Protein AF-A0A7C3LR39-F1 (afdb_monomer)

pLDDT: mean 80.78, std 21.61, range [25.03, 98.38]

Sequence (221 aa):
MTKRMHKMRFAVTSLKLVLFLSTGILLNWGQGASMASSRTGTFPVSIDQVFQSNDSYPIEWWYVTGRLKIQGHRRRDGFEGTFFRFLTSYRHPSGLPRSPWEPGEIFSFHGAYSQIDAGSFHSTEYLARSFRKAVWLRHDPLDIRVGSARLRVHQVPGNPDSFDLELVEQVKDRLLELTLRGSGPPLMEGPGGKLVTGRGENDWAWYLSYPDLSVSGREGR

Nearest PDB structures (foldseek):
  2ich-assembly1_A  TM=7.077E-01  e=4.524E-07  Nitrosomonas europaea
  2ich-assembly2_B  TM=6.735E-01  e=1.156E-06  Nitrosomonas europaea
  6i3y-assembly1_C  TM=3.861E-01  e=4.227E+00  Homo sapiens
  6yfj-assembly1_AA  TM=3.397E-01  e=6.088E+00  Leviviridae sp.

Radius of gyration: 18.8 Å; Cα contacts (8 Å, |Δi|>4): 510; chains: 1; bounding box: 57×46×56 Å

Mean predicted aligned error: 9.73 Å

Structure (mmCIF, N/CA/C/O backbone):
data_AF-A0A7C3LR39-F1
#
_entry.id   AF-A0A7C3LR39-F1
#
loop_
_atom_site.group_PDB
_atom_site.id
_atom_site.type_symbol
_atom_site.label_atom_id
_atom_site.label_alt_id
_atom_site.label_comp_id
_atom_site.label_asym_id
_atom_site.label_entity_id
_atom_site.label_seq_id
_atom_site.pdbx_PDB_ins_code
_atom_site.Cartn_x
_atom_site.Cartn_y
_atom_site.Cartn_z
_atom_site.occupancy
_atom_site.B_iso_or_equiv
_atom_site.auth_seq_id
_atom_site.auth_comp_id
_atom_site.auth_asym_id
_atom_site.auth_atom_id
_atom_site.pdbx_PDB_model_num
ATOM 1 N N . MET A 1 1 ? -32.227 -5.544 -3.548 1.00 36.19 1 MET A N 1
ATOM 2 C CA . MET A 1 1 ? -31.480 -5.768 -2.290 1.00 36.19 1 MET A CA 1
ATOM 3 C C . MET A 1 1 ? -30.686 -4.514 -1.977 1.00 36.19 1 MET A C 1
ATOM 5 O O . MET A 1 1 ? -29.787 -4.171 -2.730 1.00 36.19 1 MET A O 1
ATOM 9 N N . THR A 1 2 ? -31.065 -3.781 -0.938 1.00 37.31 2 THR A N 1
ATOM 10 C CA . THR A 1 2 ? -30.360 -2.583 -0.464 1.00 37.31 2 THR A CA 1
ATOM 11 C C . THR A 1 2 ? -29.167 -3.013 0.397 1.00 37.31 2 THR A C 1
ATOM 13 O O . THR A 1 2 ? -29.361 -3.617 1.450 1.00 37.31 2 THR A O 1
ATOM 16 N N . LYS A 1 3 ? -27.931 -2.747 -0.059 1.00 45.09 3 LYS A N 1
ATOM 17 C CA . LYS A 1 3 ? -26.712 -2.990 0.733 1.00 45.09 3 LYS A CA 1
ATOM 18 C C . LYS A 1 3 ? -26.752 -2.140 2.004 1.00 45.09 3 LYS A C 1
ATOM 20 O O . LYS A 1 3 ? -26.973 -0.931 1.937 1.00 45.09 3 LYS A O 1
ATOM 25 N N . ARG A 1 4 ? -26.559 -2.765 3.167 1.00 58.94 4 ARG A N 1
ATOM 26 C CA . ARG A 1 4 ? -26.481 -2.068 4.460 1.00 58.94 4 ARG A CA 1
ATOM 27 C C . ARG A 1 4 ? -25.039 -1.594 4.650 1.00 58.94 4 ARG A C 1
ATOM 29 O O . ARG A 1 4 ? -24.136 -2.422 4.674 1.00 58.94 4 ARG A O 1
ATOM 36 N N . MET A 1 5 ? -24.829 -0.284 4.760 1.00 59.09 5 MET A N 1
ATOM 37 C CA . MET A 1 5 ? -23.509 0.328 4.964 1.00 59.09 5 MET A CA 1
ATOM 38 C C . MET A 1 5 ? -23.458 0.979 6.348 1.00 59.09 5 MET A C 1
ATOM 40 O O . MET A 1 5 ? -24.355 1.755 6.687 1.00 59.09 5 MET A O 1
ATOM 44 N N . HIS A 1 6 ? -22.419 0.700 7.137 1.00 69.06 6 HIS A N 1
ATOM 45 C CA . HIS A 1 6 ? -22.243 1.286 8.473 1.00 69.06 6 HIS A CA 1
ATOM 46 C C . HIS A 1 6 ? -21.132 2.351 8.456 1.00 69.06 6 HIS A C 1
ATOM 48 O O . HIS A 1 6 ? -20.027 2.088 7.988 1.00 69.06 6 HIS A O 1
ATOM 54 N N . LYS A 1 7 ? -21.410 3.565 8.962 1.00 58.19 7 LYS A N 1
ATOM 55 C CA . LYS A 1 7 ? -20.404 4.635 9.140 1.00 58.19 7 LYS A CA 1
ATOM 56 C C . LYS A 1 7 ? -19.625 4.421 10.443 1.00 58.19 7 LYS A C 1
ATOM 58 O O . LYS A 1 7 ? -20.239 4.247 11.492 1.00 58.19 7 LYS A O 1
ATOM 63 N N . MET A 1 8 ? -18.295 4.510 10.398 1.00 55.53 8 MET A N 1
ATOM 64 C CA . MET A 1 8 ? -17.412 4.363 11.566 1.00 55.53 8 MET A CA 1
ATOM 65 C C . MET A 1 8 ? -16.625 5.651 11.874 1.00 55.53 8 MET A C 1
ATOM 67 O O . MET A 1 8 ? -16.202 6.360 10.964 1.00 55.53 8 MET A O 1
ATOM 71 N N . ARG A 1 9 ? -16.382 5.939 13.164 1.00 36.47 9 ARG A N 1
ATOM 72 C CA . ARG A 1 9 ? -15.523 7.038 13.662 1.00 36.47 9 ARG A CA 1
ATOM 73 C C . ARG A 1 9 ? -14.894 6.656 15.011 1.00 36.47 9 ARG A C 1
ATOM 75 O O . ARG A 1 9 ? -15.566 6.765 16.032 1.00 36.47 9 ARG A O 1
ATOM 82 N N . PHE A 1 10 ? -13.626 6.235 15.037 1.00 47.16 10 PHE A N 1
ATOM 83 C CA . PHE A 1 10 ? -12.890 5.930 16.278 1.00 47.16 10 PHE A CA 1
ATOM 84 C C . PHE A 1 10 ? -11.380 6.168 16.119 1.00 47.16 10 PHE A C 1
ATOM 86 O O . PHE A 1 10 ? -10.838 5.931 15.047 1.00 47.16 10 PHE A O 1
ATOM 93 N N . ALA A 1 11 ? -10.690 6.556 17.197 1.00 38.28 11 ALA A N 1
ATOM 94 C CA . ALA A 1 11 ? -9.225 6.616 17.228 1.00 38.28 11 ALA A CA 1
ATOM 95 C C . ALA A 1 11 ? -8.586 5.220 17.409 1.00 38.28 11 ALA A C 1
ATOM 97 O O . ALA A 1 11 ? -9.201 4.305 17.986 1.00 38.28 11 ALA A O 1
ATOM 98 N N . VAL A 1 12 ? -7.355 5.060 16.903 1.00 38.62 12 VAL A N 1
ATOM 99 C CA . VAL A 1 12 ? -6.619 3.784 16.878 1.00 38.62 12 VAL A CA 1
ATOM 100 C C . VAL A 1 12 ? -5.109 3.993 17.098 1.00 38.62 12 VAL A C 1
ATOM 102 O O . VAL A 1 12 ? -4.332 4.004 16.153 1.00 38.62 12 VAL A O 1
ATOM 105 N N . THR A 1 13 ? -4.700 4.107 18.364 1.00 37.97 13 THR A N 1
ATOM 106 C CA . THR A 1 13 ? -3.332 3.801 18.827 1.00 37.97 13 THR A CA 1
ATOM 107 C C . THR A 1 13 ? -2.876 2.423 18.303 1.00 37.97 13 THR A C 1
ATOM 109 O O . THR A 1 13 ? -3.698 1.509 18.204 1.00 37.97 13 THR A O 1
ATOM 112 N N . SER A 1 14 ? -1.582 2.215 18.055 1.00 34.66 14 SER A N 1
ATOM 113 C CA . SER A 1 14 ? -0.956 0.967 17.565 1.00 34.66 14 SER A CA 1
ATOM 114 C C . SER A 1 14 ? -1.350 0.500 16.145 1.00 34.66 14 SER A C 1
ATOM 116 O O . SER A 1 14 ? -1.954 -0.573 15.984 1.00 34.66 14 SER A O 1
ATOM 118 N N . LEU A 1 15 ? -0.915 1.252 15.123 1.00 29.77 15 LEU A N 1
ATOM 119 C CA . LEU A 1 15 ? -0.922 0.900 13.683 1.00 29.77 15 LEU A CA 1
ATOM 120 C C . LEU A 1 15 ? 0.492 0.978 13.053 1.00 29.77 15 LEU A C 1
ATOM 122 O O . LEU A 1 15 ? 1.398 1.531 13.668 1.00 29.77 15 LEU A O 1
ATOM 126 N N . LYS A 1 16 ? 0.688 0.429 11.839 1.00 29.02 16 LYS A N 1
ATOM 127 C CA . LYS A 1 16 ? 1.950 0.435 11.062 1.00 29.02 16 LYS A CA 1
ATOM 128 C C . LYS A 1 16 ? 1.654 0.341 9.552 1.00 29.02 16 LYS A C 1
ATOM 130 O O . LYS A 1 16 ? 1.217 -0.708 9.089 1.00 29.02 16 LYS A O 1
ATOM 135 N N . LEU A 1 17 ? 1.869 1.412 8.789 1.00 31.55 17 LEU A N 1
ATOM 136 C CA . LEU A 1 17 ? 2.056 1.338 7.333 1.00 31.55 17 LEU A CA 1
ATOM 137 C C . LEU A 1 17 ? 3.481 0.859 7.074 1.00 31.55 17 LEU A C 1
ATOM 139 O O . LEU A 1 17 ? 4.383 1.317 7.766 1.00 31.55 17 LEU A O 1
ATOM 143 N N . VAL A 1 18 ? 3.673 -0.022 6.103 1.00 33.53 18 VAL A N 1
ATOM 144 C CA . VAL A 1 18 ? 4.974 -0.583 5.739 1.00 33.53 18 VAL A CA 1
ATOM 145 C C . VAL A 1 18 ? 5.159 -0.396 4.232 1.00 33.53 18 VAL A C 1
ATOM 147 O O . VAL A 1 18 ? 4.310 -0.787 3.434 1.00 33.53 18 VAL A O 1
ATOM 150 N N . LEU A 1 19 ? 6.259 0.226 3.831 1.00 31.84 19 LEU A N 1
ATOM 151 C CA . LEU A 1 19 ? 6.659 0.411 2.439 1.00 31.84 19 LEU A CA 1
ATOM 152 C C . LEU A 1 19 ? 7.936 -0.402 2.223 1.00 31.84 19 LEU A C 1
ATOM 154 O O . LEU A 1 19 ? 8.931 -0.134 2.894 1.00 31.84 19 LEU A O 1
ATOM 158 N N . PHE A 1 20 ? 7.923 -1.401 1.337 1.00 34.69 20 PHE A N 1
ATOM 159 C CA . PHE A 1 20 ? 9.035 -2.355 1.238 1.00 34.69 20 PHE A CA 1
ATOM 160 C C . PHE A 1 20 ? 9.529 -2.520 -0.204 1.00 34.69 20 PHE A C 1
ATOM 162 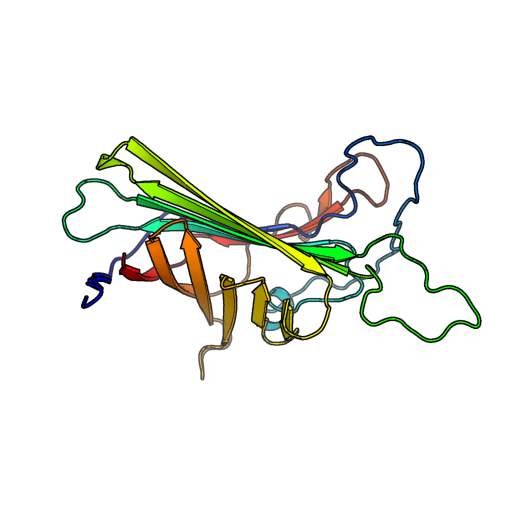O O . PHE A 1 20 ? 9.181 -3.459 -0.919 1.00 34.69 20 PHE A O 1
ATOM 169 N N . LEU A 1 21 ? 10.388 -1.595 -0.630 1.00 36.09 21 LEU A N 1
ATOM 170 C CA . LEU A 1 21 ? 11.005 -1.614 -1.956 1.00 36.09 21 LEU A CA 1
ATOM 171 C C . LEU A 1 21 ? 12.168 -2.612 -2.007 1.00 36.09 21 LEU A C 1
ATOM 173 O O . LEU A 1 21 ? 13.314 -2.216 -1.843 1.00 36.09 21 LEU A O 1
ATOM 177 N N . SER A 1 22 ? 11.903 -3.906 -2.188 1.00 30.62 22 SER A N 1
ATOM 178 C CA . SER A 1 22 ? 12.981 -4.908 -2.270 1.00 30.62 22 SER A CA 1
ATOM 179 C C . SER A 1 22 ? 13.571 -5.056 -3.677 1.00 30.62 22 SER A C 1
ATOM 181 O O . SER A 1 22 ? 12.868 -5.160 -4.667 1.00 30.62 22 SER A O 1
ATOM 183 N N . THR A 1 23 ? 14.885 -5.167 -3.814 1.00 36.72 23 THR A N 1
ATOM 184 C CA . THR A 1 23 ? 15.482 -5.861 -4.963 1.00 36.72 23 THR A CA 1
ATOM 185 C C . THR A 1 23 ? 15.615 -7.337 -4.606 1.00 36.72 23 THR A C 1
ATOM 187 O O . THR A 1 23 ? 16.448 -7.706 -3.791 1.00 36.72 23 THR A O 1
ATOM 190 N N . GLY A 1 24 ? 14.774 -8.175 -5.221 1.00 29.52 24 GLY A N 1
ATOM 191 C CA . GLY A 1 24 ? 14.962 -9.625 -5.333 1.00 29.52 24 GLY A CA 1
ATOM 192 C C . GLY A 1 24 ? 14.757 -10.450 -4.057 1.00 29.52 24 GLY A C 1
ATOM 193 O O . GLY A 1 24 ? 15.702 -10.744 -3.334 1.00 29.52 24 GLY A O 1
ATOM 194 N N . ILE A 1 25 ? 13.545 -10.978 -3.857 1.00 30.86 25 ILE A N 1
ATOM 195 C CA . ILE A 1 25 ? 13.380 -12.221 -3.090 1.00 30.86 25 ILE A CA 1
ATOM 196 C C . ILE A 1 25 ? 13.720 -13.371 -4.041 1.00 30.86 25 ILE A C 1
ATOM 198 O O . ILE A 1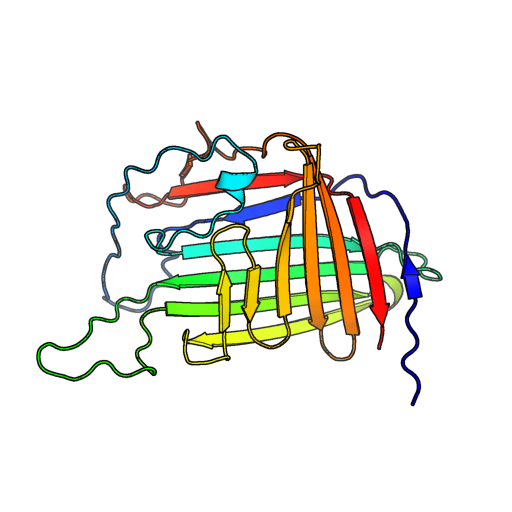 25 ? 12.970 -13.661 -4.974 1.00 30.86 25 ILE A O 1
ATOM 202 N N . LEU A 1 26 ? 14.857 -14.028 -3.812 1.00 29.83 26 LEU A N 1
ATOM 203 C CA . LEU A 1 26 ? 15.168 -15.310 -4.437 1.00 29.83 26 LEU A CA 1
ATOM 204 C C . LEU A 1 26 ? 14.210 -16.379 -3.889 1.00 29.83 26 LEU A C 1
ATOM 206 O O . LEU A 1 26 ? 14.531 -17.104 -2.950 1.00 29.83 26 LEU A O 1
ATOM 210 N N . LEU A 1 27 ? 13.037 -16.519 -4.508 1.00 28.44 27 LEU A N 1
ATOM 211 C CA . LEU A 1 27 ? 12.420 -17.835 -4.634 1.00 28.44 27 LEU A CA 1
ATOM 212 C C . LEU A 1 27 ? 13.224 -18.563 -5.708 1.00 28.44 27 LEU A C 1
ATOM 214 O O . LEU A 1 27 ? 13.103 -18.277 -6.894 1.00 28.44 27 LEU A O 1
ATOM 218 N N . ASN A 1 28 ? 14.117 -19.440 -5.258 1.00 27.98 28 ASN A N 1
ATOM 219 C CA . ASN A 1 28 ? 15.011 -20.226 -6.094 1.00 27.98 28 ASN A CA 1
ATOM 220 C C . ASN A 1 28 ? 14.206 -21.078 -7.097 1.00 27.98 28 ASN A C 1
ATOM 222 O O . ASN A 1 28 ? 13.761 -22.176 -6.774 1.00 27.98 28 ASN A O 1
ATOM 226 N N . TRP A 1 29 ? 14.024 -20.553 -8.306 1.00 27.34 29 TRP A N 1
ATOM 227 C CA . TRP A 1 29 ? 13.760 -21.301 -9.531 1.00 27.34 29 TRP A CA 1
ATOM 228 C C . TRP A 1 29 ? 14.909 -20.958 -10.482 1.00 27.34 29 TRP A C 1
ATOM 230 O O . TRP A 1 29 ? 15.296 -19.798 -10.596 1.00 27.34 29 TRP A O 1
ATOM 240 N N . GLY A 1 30 ? 15.523 -21.993 -11.054 1.00 25.03 30 GLY A N 1
ATOM 241 C CA . GLY A 1 30 ? 16.859 -21.961 -11.644 1.00 25.03 30 GLY A CA 1
ATOM 242 C C . GLY A 1 30 ? 17.164 -20.794 -12.592 1.00 25.03 30 GLY A C 1
ATOM 243 O O . GLY A 1 30 ? 16.312 -20.339 -13.341 1.00 25.03 30 GLY A O 1
ATOM 244 N N . GLN A 1 31 ? 18.429 -20.363 -12.541 1.00 35.09 31 GLN A N 1
ATOM 245 C CA . GLN A 1 31 ? 19.153 -19.540 -13.520 1.00 35.09 31 GLN A CA 1
ATOM 246 C C . GLN A 1 31 ? 18.294 -18.583 -14.369 1.00 35.09 31 GLN A C 1
ATOM 248 O O . GLN A 1 31 ? 17.877 -18.912 -15.476 1.00 35.09 31 GLN A O 1
ATOM 253 N N . GLY A 1 32 ? 18.113 -17.348 -13.894 1.00 28.59 32 GLY A N 1
ATOM 254 C CA . GLY A 1 32 ? 17.486 -16.299 -14.694 1.00 28.59 32 GLY A CA 1
ATOM 255 C C . GLY A 1 32 ? 17.658 -14.903 -14.106 1.00 28.59 32 GLY A C 1
ATOM 256 O O . GLY A 1 32 ? 16.885 -14.499 -13.252 1.00 28.59 32 GLY A O 1
ATOM 257 N N . ALA A 1 33 ? 18.654 -14.175 -14.618 1.00 31.08 33 ALA A N 1
ATOM 258 C CA . ALA A 1 33 ? 18.835 -12.720 -14.556 1.00 31.08 33 ALA A CA 1
ATOM 259 C C . ALA A 1 33 ? 18.801 -12.045 -13.165 1.00 31.08 33 ALA A C 1
ATOM 261 O O . ALA A 1 33 ? 17.763 -11.619 -12.667 1.00 31.08 33 ALA A O 1
ATOM 262 N N . SER A 1 34 ? 19.998 -11.804 -12.622 1.00 35.50 34 SER A N 1
ATOM 263 C CA . SER A 1 34 ? 20.257 -10.700 -11.691 1.00 35.50 34 SER A CA 1
ATOM 264 C C . SER A 1 34 ? 19.693 -9.394 -12.272 1.00 35.50 34 SER A C 1
ATOM 266 O O . SER A 1 34 ? 20.222 -8.859 -13.247 1.00 35.50 34 SER A O 1
ATOM 268 N N . MET A 1 35 ? 18.607 -8.876 -11.693 1.00 41.53 35 MET A N 1
ATOM 269 C CA . MET A 1 35 ? 18.207 -7.480 -11.880 1.00 41.53 35 MET A CA 1
ATOM 270 C C . MET A 1 35 ? 18.987 -6.609 -10.895 1.00 41.53 35 MET A C 1
ATOM 272 O O . MET A 1 35 ? 18.430 -6.027 -9.969 1.00 41.53 35 MET A O 1
ATOM 276 N N . ALA A 1 36 ? 20.304 -6.539 -11.084 1.00 36.78 36 ALA A N 1
ATOM 277 C CA . ALA A 1 36 ? 21.133 -5.542 -10.426 1.00 36.78 36 ALA A CA 1
ATOM 278 C C . ALA A 1 36 ? 20.849 -4.174 -11.069 1.00 36.78 36 ALA A C 1
ATOM 280 O O . ALA A 1 36 ? 21.436 -3.813 -12.088 1.00 36.78 36 ALA A O 1
ATOM 281 N N . SER A 1 37 ? 19.905 -3.428 -10.496 1.00 41.47 37 SER A N 1
ATOM 282 C CA . SER A 1 37 ? 19.774 -1.996 -10.759 1.00 41.47 37 SER A CA 1
ATOM 283 C C . SER A 1 37 ? 20.802 -1.280 -9.888 1.00 41.47 37 SER A C 1
ATOM 285 O O . SER A 1 37 ? 20.647 -1.204 -8.671 1.00 41.47 37 SER A O 1
ATOM 287 N N . SER A 1 38 ? 21.883 -0.786 -10.493 1.00 38.38 38 SER A N 1
ATOM 288 C CA . SER A 1 38 ? 22.791 0.150 -9.829 1.00 38.38 38 SER A CA 1
ATOM 289 C C . SER A 1 38 ? 22.011 1.436 -9.541 1.00 38.38 38 SER A C 1
ATOM 291 O O . SER A 1 38 ? 21.759 2.202 -10.474 1.00 38.38 38 SER A O 1
ATOM 293 N N . ARG A 1 39 ? 21.565 1.675 -8.298 1.00 52.53 39 ARG A N 1
ATOM 294 C CA . ARG A 1 39 ? 20.696 2.830 -8.014 1.00 52.53 39 ARG A CA 1
ATOM 295 C C . ARG A 1 39 ? 21.217 3.808 -6.965 1.00 52.53 39 ARG A C 1
ATOM 297 O O . ARG A 1 39 ? 20.878 3.751 -5.786 1.00 52.53 39 ARG A O 1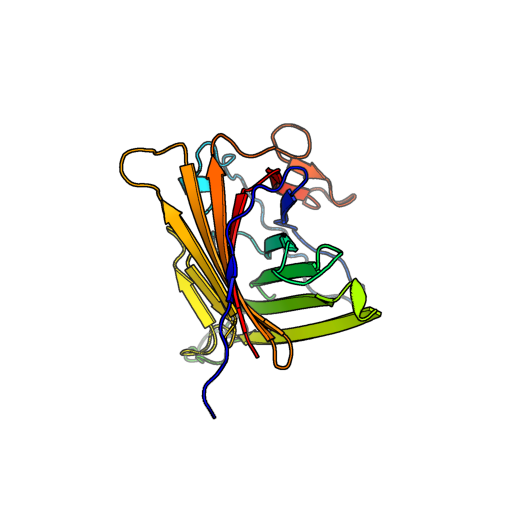
ATOM 304 N N . THR A 1 40 ? 21.925 4.809 -7.473 1.00 45.00 40 THR A N 1
ATOM 305 C CA . THR A 1 40 ? 21.986 6.175 -6.942 1.00 45.00 40 THR A CA 1
ATOM 306 C C . THR A 1 40 ? 20.580 6.789 -6.937 1.00 45.00 40 THR A C 1
ATOM 308 O O . THR A 1 40 ? 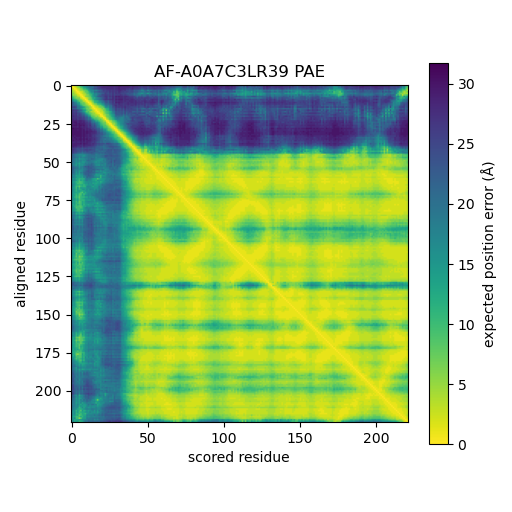20.141 7.410 -7.900 1.00 45.00 40 THR A O 1
ATOM 311 N N . GLY A 1 41 ? 19.830 6.570 -5.861 1.00 51.56 41 GLY A N 1
ATOM 312 C CA . GLY A 1 41 ? 18.617 7.324 -5.548 1.00 51.56 41 GLY A CA 1
ATOM 313 C C . GLY A 1 41 ? 18.875 8.175 -4.313 1.00 51.56 41 GLY A C 1
ATOM 314 O O . GLY A 1 41 ? 19.448 7.682 -3.344 1.00 51.56 41 GLY A O 1
ATOM 315 N N . THR A 1 42 ? 18.490 9.448 -4.339 1.00 57.44 42 THR A N 1
ATOM 316 C CA . THR A 1 42 ? 18.430 10.263 -3.121 1.00 57.44 42 THR A CA 1
ATOM 317 C C . THR A 1 42 ? 17.249 9.802 -2.277 1.00 57.44 42 THR A C 1
ATOM 319 O O . THR A 1 42 ? 16.162 9.574 -2.808 1.00 57.44 42 THR A O 1
ATOM 322 N N . PHE A 1 43 ? 17.476 9.656 -0.974 1.00 62.19 43 PHE A N 1
ATOM 323 C CA . PHE A 1 43 ? 16.450 9.293 -0.004 1.00 62.19 43 PHE A CA 1
ATOM 324 C C . PHE A 1 43 ? 15.236 10.247 -0.098 1.00 62.19 43 PHE A C 1
ATOM 326 O O . PHE A 1 43 ? 15.455 11.459 -0.184 1.00 62.19 43 PHE A O 1
ATOM 333 N N . PRO A 1 44 ? 13.980 9.755 -0.104 1.00 65.94 44 PRO A N 1
ATOM 334 C CA . PRO A 1 44 ? 12.802 10.621 -0.096 1.00 65.94 44 PRO A CA 1
ATOM 335 C C . PRO A 1 44 ? 12.709 11.365 1.243 1.00 65.94 44 PRO A C 1
ATOM 337 O O . PRO A 1 44 ? 12.593 10.755 2.301 1.00 65.94 44 PRO A O 1
ATOM 340 N N . VAL A 1 45 ? 12.767 12.694 1.203 1.00 66.81 45 VAL A N 1
ATOM 341 C CA . VAL A 1 45 ? 12.812 13.564 2.391 1.00 66.81 45 VAL A CA 1
ATOM 342 C C . VAL A 1 45 ? 11.479 14.257 2.692 1.00 66.81 45 VAL A C 1
ATOM 344 O O . VAL A 1 45 ? 11.341 14.842 3.763 1.00 66.81 45 VAL A O 1
ATOM 347 N N . SER A 1 46 ? 10.493 14.186 1.791 1.00 74.88 46 SER A N 1
ATOM 348 C CA . SER A 1 46 ? 9.154 14.769 1.980 1.00 74.88 46 SER A CA 1
ATOM 349 C C . SER A 1 46 ? 8.032 13.745 1.803 1.00 74.88 46 SER A C 1
ATOM 351 O O . SER A 1 46 ? 8.197 12.749 1.101 1.00 74.88 46 SER A O 1
ATOM 353 N N . ILE A 1 47 ? 6.865 14.016 2.402 1.00 75.88 47 ILE A N 1
ATOM 354 C CA . ILE A 1 47 ? 5.652 13.185 2.280 1.00 75.88 47 ILE A CA 1
ATOM 355 C C . ILE A 1 47 ? 5.298 12.933 0.808 1.00 75.88 47 ILE A C 1
ATOM 357 O O . ILE A 1 47 ? 4.997 11.801 0.437 1.00 75.88 47 ILE A O 1
ATOM 361 N N . ASP A 1 48 ? 5.403 13.960 -0.040 1.00 76.00 48 ASP A N 1
ATOM 362 C CA . ASP A 1 48 ? 5.174 13.831 -1.482 1.00 76.00 48 ASP A CA 1
ATOM 363 C C . ASP A 1 48 ? 6.095 12.781 -2.111 1.00 76.00 48 ASP A C 1
ATOM 365 O O . ASP A 1 48 ? 5.628 11.877 -2.796 1.00 76.00 48 ASP A O 1
ATOM 369 N N . GLN A 1 49 ? 7.396 12.838 -1.813 1.00 80.75 49 GLN A N 1
ATOM 370 C CA . GLN A 1 49 ? 8.378 11.902 -2.365 1.00 80.75 49 GLN A CA 1
ATOM 371 C C . GLN A 1 49 ? 8.185 10.470 -1.855 1.00 80.75 49 GLN A C 1
ATOM 373 O O . GLN A 1 49 ? 8.457 9.522 -2.589 1.00 80.75 49 GLN A O 1
ATOM 378 N N . VAL A 1 50 ? 7.716 10.292 -0.615 1.00 83.44 50 VAL A N 1
ATOM 379 C CA . VAL A 1 50 ? 7.429 8.959 -0.052 1.00 83.44 50 VAL A CA 1
ATOM 380 C C . VAL A 1 50 ? 6.287 8.278 -0.801 1.00 83.44 50 VAL A C 1
ATOM 382 O O . VAL A 1 50 ? 6.297 7.062 -0.991 1.00 83.44 50 VAL A O 1
ATOM 385 N N . PHE A 1 51 ? 5.307 9.063 -1.238 1.00 85.25 51 PHE A N 1
ATOM 386 C CA . PHE A 1 51 ? 4.128 8.583 -1.944 1.00 85.25 51 PHE A CA 1
ATOM 387 C C . PHE A 1 51 ? 4.250 8.671 -3.468 1.00 85.25 51 PHE A C 1
ATOM 389 O O . PHE A 1 51 ? 3.239 8.567 -4.159 1.00 85.25 51 PHE A O 1
ATOM 396 N N . GLN A 1 52 ? 5.460 8.818 -4.008 1.00 87.31 52 GLN A N 1
ATOM 397 C CA . GLN A 1 52 ? 5.704 8.720 -5.443 1.00 87.31 52 GLN A CA 1
ATOM 398 C C . GLN A 1 52 ? 6.079 7.290 -5.835 1.00 87.31 52 GLN A C 1
ATOM 400 O O . GLN A 1 52 ? 7.038 6.726 -5.310 1.00 87.31 52 GLN A O 1
ATOM 405 N N . SER A 1 53 ? 5.354 6.708 -6.796 1.00 85.50 53 SER A N 1
ATOM 406 C CA . SER A 1 53 ? 5.814 5.476 -7.456 1.00 85.50 53 SER A CA 1
ATOM 407 C C . SER A 1 53 ? 6.921 5.810 -8.451 1.00 85.50 53 SER A C 1
ATOM 409 O O . SER A 1 53 ? 6.807 6.783 -9.198 1.00 85.50 53 SER A O 1
ATOM 411 N N . ASN A 1 54 ? 7.977 5.003 -8.498 1.00 84.50 54 ASN A N 1
ATOM 412 C CA . ASN A 1 54 ? 9.147 5.275 -9.323 1.00 84.50 54 ASN A CA 1
ATOM 413 C C . ASN A 1 54 ? 9.584 4.049 -10.137 1.00 84.50 54 ASN A C 1
ATOM 415 O O . ASN A 1 54 ? 10.090 3.059 -9.604 1.00 84.50 54 ASN A O 1
ATOM 419 N N . ASP A 1 55 ? 9.487 4.187 -11.460 1.00 82.50 55 ASP A N 1
ATOM 420 C CA . ASP A 1 55 ? 9.638 3.100 -12.432 1.00 82.50 55 ASP A CA 1
ATOM 421 C C . ASP A 1 55 ? 11.001 2.411 -12.448 1.00 82.50 55 ASP A C 1
ATOM 423 O O . ASP A 1 55 ? 11.088 1.255 -12.852 1.00 82.50 55 ASP A O 1
ATOM 427 N N . SER A 1 56 ? 12.078 3.066 -12.003 1.00 81.31 56 SER A N 1
ATOM 428 C CA . SER A 1 56 ? 13.405 2.423 -11.940 1.00 81.31 56 SER A CA 1
ATOM 429 C C . SER A 1 56 ? 13.665 1.673 -10.625 1.00 81.31 56 SER A C 1
ATOM 431 O O . SER A 1 56 ? 14.783 1.197 -10.402 1.00 81.31 56 SER A O 1
ATOM 433 N N . TYR A 1 57 ? 12.649 1.533 -9.761 1.00 85.06 57 TYR A N 1
ATOM 434 C CA . TYR A 1 57 ? 12.629 0.480 -8.748 1.00 85.06 57 TYR A CA 1
ATOM 435 C C . TYR A 1 57 ? 12.083 -0.812 -9.369 1.00 85.06 57 TYR A C 1
ATOM 437 O O . TYR A 1 57 ? 11.007 -0.786 -9.969 1.00 85.06 57 TYR A O 1
ATOM 445 N N . PRO A 1 58 ? 12.797 -1.944 -9.245 1.00 88.19 58 PRO A N 1
ATOM 446 C CA . PRO A 1 58 ? 12.338 -3.211 -9.804 1.00 88.19 58 PRO A CA 1
ATOM 447 C C . PRO A 1 58 ? 11.197 -3.834 -9.002 1.00 88.19 58 PRO A C 1
ATOM 449 O O . PRO A 1 58 ? 10.447 -4.626 -9.566 1.00 88.19 58 PRO A O 1
ATOM 452 N N . ILE A 1 59 ? 11.054 -3.476 -7.722 1.00 90.19 59 ILE A N 1
ATOM 453 C CA . ILE A 1 59 ? 9.903 -3.838 -6.898 1.00 90.19 59 ILE A CA 1
ATOM 454 C C . ILE A 1 59 ? 9.487 -2.625 -6.071 1.00 90.19 59 ILE A C 1
ATOM 456 O O . ILE A 1 59 ? 10.318 -1.970 -5.440 1.00 90.19 59 ILE A O 1
ATOM 460 N N . GLU A 1 60 ? 8.187 -2.370 -6.043 1.00 93.00 60 GLU A N 1
ATOM 461 C CA . GLU A 1 60 ? 7.541 -1.457 -5.106 1.00 93.00 60 GLU A CA 1
ATOM 462 C C . GLU A 1 60 ? 6.380 -2.196 -4.454 1.00 93.00 60 GLU A C 1
ATOM 464 O O . GLU A 1 60 ? 5.644 -2.904 -5.148 1.00 93.00 60 GLU A O 1
ATOM 469 N N . TRP A 1 61 ? 6.178 -2.033 -3.144 1.00 92.12 61 TRP A N 1
ATOM 470 C CA . TRP A 1 61 ? 4.905 -2.437 -2.559 1.00 92.12 61 TRP A CA 1
ATOM 471 C C . TRP A 1 61 ? 4.425 -1.564 -1.407 1.00 92.12 61 TRP A C 1
ATOM 473 O O . TRP A 1 61 ? 5.196 -1.110 -0.556 1.00 92.12 61 TRP A O 1
ATOM 483 N N . TRP A 1 62 ? 3.111 -1.351 -1.417 1.00 95.88 62 TRP A N 1
ATOM 484 C CA . TRP A 1 62 ? 2.358 -0.535 -0.476 1.00 95.88 62 TRP A CA 1
ATOM 485 C C . TRP A 1 62 ? 1.533 -1.461 0.405 1.00 95.88 62 TRP A C 1
ATOM 487 O O . TRP A 1 62 ? 0.595 -2.088 -0.086 1.00 95.88 62 TRP A O 1
ATOM 497 N N . TYR A 1 63 ? 1.899 -1.559 1.684 1.00 95.94 63 TYR A N 1
ATOM 498 C CA . TYR A 1 63 ? 1.290 -2.486 2.634 1.00 95.94 63 TYR A CA 1
ATOM 499 C C . TYR A 1 63 ? 0.549 -1.731 3.738 1.00 95.94 63 TYR A C 1
ATOM 501 O O . TYR A 1 63 ? 1.154 -1.078 4.597 1.00 95.94 63 TYR A O 1
ATOM 509 N N . VAL A 1 64 ? -0.781 -1.823 3.703 1.00 97.94 64 VAL A N 1
ATOM 510 C CA . VAL A 1 64 ? -1.686 -1.188 4.661 1.00 97.94 64 VAL A CA 1
ATOM 511 C C . VAL A 1 64 ? -2.268 -2.260 5.570 1.00 97.94 64 VAL A C 1
ATOM 513 O O . VAL A 1 64 ? -2.904 -3.195 5.101 1.00 97.94 64 VAL A O 1
ATOM 516 N N . THR A 1 65 ? -2.100 -2.108 6.883 1.00 97.38 65 THR A N 1
ATOM 517 C CA . THR A 1 65 ? -2.712 -3.010 7.868 1.00 97.38 65 THR A CA 1
ATOM 518 C C . THR A 1 65 ? -3.356 -2.235 8.994 1.00 97.38 65 THR A C 1
ATOM 520 O O . THR A 1 65 ? -2.921 -1.136 9.350 1.00 97.38 65 THR A O 1
ATOM 523 N N . GLY A 1 66 ? -4.379 -2.819 9.610 1.00 95.88 66 GLY A N 1
ATOM 524 C CA . GLY A 1 66 ? -4.967 -2.201 10.782 1.00 95.88 66 GLY A CA 1
ATOM 525 C C . GLY A 1 66 ? -6.057 -3.009 11.458 1.00 95.88 66 GLY A C 1
ATOM 526 O O . GLY A 1 66 ? -6.357 -4.154 11.122 1.00 95.88 66 GLY A O 1
ATOM 527 N N . ARG A 1 67 ? -6.644 -2.377 12.478 1.00 96.50 67 ARG A N 1
ATOM 528 C CA . ARG A 1 67 ? -7.710 -2.949 13.301 1.00 96.50 67 ARG A CA 1
ATOM 529 C C . ARG A 1 67 ? -8.916 -2.017 13.336 1.00 96.50 67 ARG A C 1
ATOM 531 O O . ARG A 1 67 ? -8.818 -0.875 13.786 1.00 96.50 67 ARG A O 1
ATOM 538 N N . LEU A 1 68 ? -10.071 -2.526 12.931 1.00 95.06 68 LEU A N 1
ATOM 539 C CA . LEU A 1 68 ? -11.325 -1.793 12.805 1.00 95.06 68 LEU A CA 1
ATOM 540 C C . LEU A 1 68 ? -12.216 -2.036 14.020 1.00 95.06 68 LEU A C 1
ATOM 542 O O . LEU A 1 68 ? -12.541 -3.169 14.367 1.00 95.06 68 LEU A O 1
ATOM 546 N N . LYS A 1 69 ? -12.656 -0.958 14.672 1.00 94.12 69 LYS A N 1
ATOM 547 C CA . LYS A 1 69 ? -13.724 -1.037 15.674 1.00 94.12 69 LYS A CA 1
ATOM 548 C C . LYS A 1 69 ? -15.069 -0.881 14.976 1.00 94.12 69 LYS A C 1
ATOM 550 O O . LYS A 1 69 ? -15.454 0.235 14.634 1.00 94.12 69 LYS A O 1
ATOM 555 N N . ILE A 1 70 ? -15.769 -1.989 14.779 1.00 90.50 70 ILE A N 1
ATOM 556 C CA . ILE A 1 70 ? -17.064 -2.012 14.097 1.00 90.50 70 ILE A CA 1
ATOM 557 C C . ILE A 1 70 ? -18.182 -1.884 15.125 1.00 90.50 70 ILE A C 1
ATOM 559 O O . ILE A 1 70 ? -18.116 -2.450 16.217 1.00 90.50 70 ILE A O 1
ATOM 563 N N . GLN A 1 71 ? -19.204 -1.097 14.798 1.00 89.31 71 GLN A N 1
ATOM 564 C CA . GLN A 1 71 ? -20.350 -0.920 15.681 1.00 89.31 71 GLN A CA 1
ATOM 565 C C . GLN A 1 71 ? -21.062 -2.262 15.899 1.00 89.31 71 GLN A C 1
ATOM 567 O O . GLN A 1 71 ? -21.392 -2.962 14.949 1.00 89.31 71 GLN A O 1
ATOM 572 N N . GLY A 1 72 ? -21.305 -2.611 17.162 1.00 88.19 72 GLY A N 1
ATOM 573 C CA . GLY A 1 72 ? -21.939 -3.877 17.537 1.00 88.19 72 GLY A CA 1
ATOM 574 C C . GLY A 1 72 ? -20.982 -5.068 17.634 1.00 88.19 72 GLY A C 1
ATOM 575 O O . GLY A 1 72 ? -21.377 -6.094 18.176 1.00 88.19 72 GLY A O 1
ATOM 576 N N . HIS A 1 73 ? -19.728 -4.939 17.189 1.00 90.50 73 HIS A N 1
ATOM 577 C CA . HIS A 1 73 ? -18.700 -5.946 17.449 1.00 90.50 73 HIS A CA 1
ATOM 578 C C . HIS A 1 73 ? -18.076 -5.694 18.827 1.00 90.50 73 HIS A C 1
ATOM 580 O O . HIS A 1 73 ? -17.872 -4.546 19.239 1.00 90.50 73 HIS A O 1
ATOM 586 N N . ARG A 1 74 ? -17.764 -6.768 19.555 1.00 94.25 74 ARG A N 1
ATOM 587 C CA . ARG A 1 74 ? -17.119 -6.699 20.874 1.00 94.25 74 ARG A CA 1
ATOM 588 C C . ARG A 1 74 ? -15.610 -6.537 20.724 1.00 94.25 74 ARG A C 1
ATOM 590 O O . ARG A 1 74 ? -14.988 -5.804 21.495 1.00 94.25 74 ARG A O 1
ATOM 597 N N . ARG A 1 75 ? -15.014 -7.220 19.747 1.00 95.69 75 ARG A N 1
ATOM 598 C CA . ARG A 1 75 ? -13.587 -7.143 19.418 1.00 95.69 75 ARG A CA 1
ATOM 599 C C . ARG A 1 75 ? -13.382 -6.367 18.118 1.00 95.69 75 ARG A C 1
ATOM 601 O O . ARG A 1 75 ? -14.304 -6.158 17.339 1.00 95.69 75 ARG A O 1
ATOM 608 N N . ARG A 1 76 ? -12.158 -5.876 17.923 1.00 95.50 76 ARG A N 1
ATOM 609 C CA . ARG A 1 76 ? -11.775 -5.190 16.684 1.00 95.50 76 ARG A CA 1
ATOM 610 C C . ARG A 1 76 ? -11.504 -6.229 15.604 1.00 95.50 76 ARG A C 1
ATOM 612 O O . ARG A 1 76 ? -10.734 -7.147 15.868 1.00 95.50 76 ARG A O 1
ATOM 619 N N . ASP A 1 77 ? -12.079 -6.039 14.425 1.00 96.00 77 ASP A N 1
ATOM 620 C CA . ASP A 1 77 ? -11.763 -6.838 13.242 1.00 96.00 77 ASP A CA 1
ATOM 621 C C . ASP A 1 77 ? -10.404 -6.404 12.672 1.00 96.00 77 ASP A C 1
ATOM 623 O O . ASP A 1 77 ? -9.969 -5.269 12.876 1.00 96.00 77 ASP A O 1
ATOM 627 N N . GLY A 1 78 ? -9.700 -7.316 12.008 1.00 97.12 78 GLY A N 1
ATOM 628 C CA . GLY A 1 78 ? -8.436 -7.030 11.325 1.00 97.12 78 GLY A CA 1
ATOM 629 C C . GLY A 1 78 ? -8.657 -6.828 9.831 1.00 97.12 78 GLY A C 1
ATOM 630 O O . GLY A 1 78 ? -9.516 -7.491 9.253 1.00 97.12 78 GLY A O 1
ATOM 631 N N . PHE A 1 79 ? -7.872 -5.952 9.213 1.00 97.69 79 PHE A N 1
ATOM 632 C CA . PHE A 1 79 ? -7.799 -5.846 7.758 1.00 97.69 79 PHE A CA 1
ATOM 633 C C . PHE A 1 79 ? -6.357 -5.658 7.306 1.00 97.69 79 PHE A C 1
ATOM 635 O O . PHE A 1 79 ? -5.497 -5.195 8.069 1.00 97.69 79 PHE A O 1
ATOM 642 N N . GLU A 1 80 ? -6.130 -6.006 6.054 1.00 98.19 80 GLU A N 1
ATOM 643 C CA . GLU A 1 80 ? -4.869 -5.857 5.367 1.00 98.19 80 GLU A CA 1
ATOM 644 C C . GLU A 1 80 ? -5.131 -5.673 3.875 1.00 98.19 80 GLU A C 1
ATOM 646 O O . GLU A 1 80 ? -6.009 -6.333 3.336 1.00 98.19 80 GLU A O 1
ATOM 651 N N . GLY A 1 81 ? -4.353 -4.801 3.237 1.00 97.75 81 GLY A N 1
ATOM 652 C CA . GLY A 1 81 ? -4.310 -4.653 1.792 1.00 97.75 81 GLY A CA 1
ATOM 653 C C . GLY A 1 81 ? -2.892 -4.331 1.331 1.00 97.75 81 GLY A C 1
ATOM 654 O O . GLY A 1 81 ? -2.298 -3.336 1.763 1.00 97.75 81 GLY A O 1
ATOM 655 N N . THR A 1 82 ? -2.363 -5.149 0.426 1.00 98.12 82 THR A N 1
ATOM 656 C CA . THR A 1 82 ? -1.040 -4.987 -0.174 1.00 98.12 82 THR A CA 1
ATOM 657 C C . THR A 1 82 ? -1.141 -4.845 -1.680 1.00 98.12 82 THR A C 1
ATOM 659 O O . THR A 1 82 ? -1.719 -5.696 -2.351 1.00 98.12 82 THR A O 1
ATOM 662 N N . PHE A 1 83 ? -0.505 -3.812 -2.225 1.00 97.44 83 PHE A N 1
ATOM 663 C CA . PHE A 1 83 ? -0.315 -3.629 -3.662 1.00 97.44 83 PHE A CA 1
ATOM 664 C C . PHE A 1 83 ? 1.152 -3.820 -4.001 1.00 97.44 83 PHE A C 1
ATOM 666 O O . PHE A 1 83 ? 1.988 -3.176 -3.375 1.00 97.44 83 PHE A O 1
ATOM 673 N N . PHE A 1 84 ? 1.460 -4.616 -5.019 1.00 95.69 84 PHE A N 1
ATOM 674 C CA . PHE A 1 84 ? 2.819 -4.776 -5.522 1.00 95.69 84 PHE A CA 1
ATOM 675 C C . PHE A 1 84 ? 2.926 -4.334 -6.981 1.00 95.69 84 PHE A C 1
ATOM 677 O O . PHE A 1 84 ? 2.017 -4.578 -7.779 1.00 95.69 84 PHE A O 1
ATOM 684 N N . ARG A 1 85 ? 4.075 -3.757 -7.334 1.00 94.25 85 ARG A N 1
ATOM 685 C CA . ARG A 1 85 ? 4.548 -3.554 -8.706 1.00 94.25 85 ARG A CA 1
ATOM 686 C C . ARG A 1 85 ? 5.905 -4.231 -8.849 1.00 94.25 85 ARG A C 1
ATOM 688 O O . ARG A 1 85 ? 6.805 -3.970 -8.057 1.00 94.25 85 ARG A O 1
ATOM 695 N N . PHE A 1 86 ? 6.055 -5.067 -9.868 1.00 92.50 86 PHE A N 1
ATOM 696 C CA . PHE A 1 86 ? 7.305 -5.741 -10.199 1.00 92.50 86 PHE A CA 1
ATOM 697 C C . PHE A 1 86 ? 7.662 -5.472 -11.657 1.00 92.50 86 PHE A C 1
ATOM 699 O O . PHE A 1 86 ? 6.841 -5.704 -12.548 1.00 92.50 86 PHE A O 1
ATOM 706 N N . LEU A 1 87 ? 8.901 -5.064 -11.912 1.00 90.81 87 LEU A N 1
ATOM 707 C CA . LEU A 1 87 ? 9.489 -5.187 -13.240 1.00 90.81 87 LEU A CA 1
ATOM 708 C C . LEU A 1 87 ? 9.786 -6.662 -13.511 1.00 90.81 87 LEU A C 1
ATOM 710 O O . LEU A 1 87 ? 10.169 -7.405 -12.606 1.00 90.81 87 LEU A O 1
ATOM 714 N N . THR A 1 88 ? 9.651 -7.093 -14.760 1.00 89.94 88 THR A N 1
ATOM 715 C CA . THR A 1 88 ? 10.091 -8.431 -15.170 1.00 89.94 88 THR A CA 1
ATOM 716 C C . THR A 1 88 ? 11.413 -8.371 -15.927 1.00 89.94 88 THR A C 1
ATOM 718 O O . THR A 1 88 ? 11.879 -7.322 -16.372 1.00 89.94 88 THR A O 1
ATOM 721 N N . SER A 1 89 ? 12.024 -9.538 -16.124 1.00 88.38 89 SER A N 1
ATOM 722 C CA . SER A 1 89 ? 13.196 -9.690 -16.985 1.00 88.38 89 SER A CA 1
ATOM 723 C C . SER A 1 89 ? 12.857 -9.624 -18.480 1.00 88.38 89 SER A C 1
ATOM 725 O O . SER A 1 89 ? 13.752 -9.808 -19.307 1.00 88.38 89 SER A O 1
ATOM 727 N N . TYR A 1 90 ? 11.596 -9.358 -18.851 1.00 89.19 90 TYR A N 1
ATOM 728 C CA . TYR A 1 90 ? 11.181 -9.282 -20.245 1.00 89.19 90 TYR A CA 1
ATOM 729 C C . TYR A 1 90 ? 11.997 -8.228 -21.003 1.00 89.19 90 TYR A C 1
ATOM 731 O O . TYR A 1 90 ? 12.224 -7.103 -20.546 1.00 89.19 90 TYR A O 1
ATOM 739 N N . ARG A 1 91 ? 12.454 -8.612 -22.193 1.00 89.31 91 ARG A N 1
ATOM 740 C CA . ARG A 1 91 ? 13.152 -7.744 -23.137 1.00 89.31 91 ARG A CA 1
ATOM 741 C C . ARG A 1 91 ? 12.371 -7.776 -24.439 1.00 89.31 91 ARG A C 1
ATOM 743 O O . ARG A 1 91 ? 12.175 -8.844 -25.013 1.00 89.31 91 ARG A O 1
ATOM 750 N N . HIS A 1 92 ? 11.915 -6.605 -24.874 1.00 89.25 92 HIS A N 1
ATOM 751 C CA . HIS A 1 92 ? 11.227 -6.461 -26.149 1.00 89.25 92 HIS A CA 1
ATOM 752 C C . HIS A 1 92 ? 12.160 -6.906 -27.296 1.00 89.25 92 HIS A C 1
ATOM 754 O O . HIS A 1 92 ? 13.273 -6.377 -27.386 1.00 89.25 92 HIS A O 1
ATOM 760 N N . PRO A 1 93 ? 11.757 -7.872 -28.146 1.00 90.56 93 PRO A N 1
ATOM 761 C CA . PRO A 1 93 ? 12.576 -8.326 -29.265 1.00 90.56 93 PRO A CA 1
ATOM 762 C C . PRO A 1 93 ? 12.808 -7.212 -30.288 1.00 90.56 93 PRO A C 1
ATOM 764 O O . PRO A 1 93 ? 11.879 -6.497 -30.659 1.00 90.56 93 PRO A O 1
ATOM 767 N N . SER A 1 94 ? 14.038 -7.081 -30.784 1.00 92.56 94 SER A N 1
ATOM 768 C CA . SER A 1 94 ? 14.358 -6.099 -31.821 1.00 92.56 94 SER A CA 1
ATOM 769 C C . SER A 1 94 ? 13.603 -6.390 -33.123 1.00 92.56 94 SER A C 1
ATOM 771 O O . SER A 1 94 ? 13.442 -7.539 -33.531 1.00 92.56 94 SER A O 1
ATOM 773 N N . GLY A 1 95 ? 13.141 -5.332 -33.794 1.00 92.31 95 GLY A N 1
ATOM 774 C CA . GLY A 1 95 ? 12.492 -5.434 -35.106 1.00 92.31 95 GLY A CA 1
ATOM 775 C C . GLY A 1 95 ? 11.032 -5.901 -35.089 1.00 92.31 95 GLY A C 1
ATOM 776 O O . GLY A 1 95 ? 10.441 -6.022 -36.160 1.00 92.31 95 GLY A O 1
ATOM 777 N N . LEU A 1 96 ? 10.429 -6.128 -33.916 1.00 91.12 96 LEU A N 1
ATOM 778 C CA . LEU A 1 96 ? 8.999 -6.420 -33.786 1.00 91.12 96 LEU A CA 1
ATOM 779 C C . LEU A 1 96 ? 8.222 -5.187 -33.296 1.00 91.12 96 LEU A C 1
ATOM 781 O O . LEU A 1 96 ? 8.765 -4.370 -32.556 1.00 91.12 96 LEU A O 1
ATOM 785 N N . PRO A 1 97 ? 6.943 -5.017 -33.679 1.00 90.62 97 PRO A N 1
ATOM 786 C CA . PRO A 1 97 ? 6.099 -3.994 -33.074 1.00 90.62 97 PRO A CA 1
ATOM 787 C C . PRO A 1 97 ? 5.837 -4.327 -31.600 1.00 90.62 97 PRO A C 1
ATOM 789 O O . PRO A 1 97 ? 5.681 -5.495 -31.236 1.00 90.62 97 PRO A O 1
ATOM 792 N N . ARG A 1 98 ? 5.744 -3.298 -30.748 1.00 87.19 98 ARG A N 1
ATOM 793 C CA . ARG A 1 98 ? 5.403 -3.489 -29.332 1.00 87.19 98 ARG A CA 1
ATOM 794 C C . ARG A 1 98 ? 4.019 -4.105 -29.188 1.00 87.19 98 ARG A C 1
ATOM 796 O O . ARG A 1 98 ? 3.042 -3.589 -29.734 1.00 87.19 98 ARG A O 1
ATOM 803 N N . SER A 1 99 ? 3.936 -5.183 -28.416 1.00 85.56 99 SER A N 1
ATOM 804 C CA . SER A 1 99 ? 2.659 -5.778 -28.042 1.00 85.56 99 SER A CA 1
ATOM 805 C C . SER A 1 99 ? 2.171 -5.162 -26.735 1.00 85.56 99 SER A C 1
ATOM 807 O O . SER A 1 99 ? 2.917 -5.082 -25.762 1.00 85.56 99 SER A O 1
ATOM 809 N N . PRO A 1 100 ? 0.891 -4.785 -26.634 1.00 81.25 100 PRO A N 1
ATOM 810 C CA . PRO A 1 100 ? 0.357 -4.294 -25.375 1.00 81.25 100 PRO A CA 1
ATOM 811 C C . PRO A 1 100 ? 0.198 -5.432 -24.334 1.00 81.25 100 PRO A C 1
ATOM 813 O O . PRO A 1 100 ? -0.129 -5.172 -23.183 1.00 81.25 100 PRO A O 1
ATOM 816 N N . TRP A 1 101 ? 0.461 -6.690 -24.717 1.00 84.81 101 TRP A N 1
ATOM 817 C CA . TRP A 1 101 ? 0.497 -7.862 -23.831 1.00 84.81 101 TRP A CA 1
ATOM 818 C C . TRP A 1 101 ? 1.889 -8.187 -23.273 1.00 84.81 101 TRP A C 1
ATOM 820 O O . TRP A 1 101 ? 2.031 -9.182 -22.546 1.00 84.81 101 TRP A O 1
ATOM 830 N N . GLU A 1 102 ? 2.904 -7.396 -23.632 1.00 88.94 102 GLU A N 1
ATOM 831 C CA . GLU A 1 102 ? 4.268 -7.537 -23.123 1.00 88.94 102 GLU A CA 1
ATOM 832 C C . GLU A 1 102 ? 4.258 -7.532 -21.591 1.00 88.94 102 GLU A C 1
ATOM 834 O O . GLU A 1 102 ? 3.762 -6.584 -20.982 1.00 88.94 102 GLU A O 1
ATOM 839 N N . PRO A 1 103 ? 4.785 -8.577 -20.931 1.00 89.44 103 PRO A N 1
ATOM 840 C CA . PRO A 1 103 ? 4.759 -8.670 -19.482 1.00 89.44 103 PRO A CA 1
ATOM 841 C C . PRO A 1 103 ? 5.908 -7.857 -18.877 1.00 89.44 103 PRO A C 1
ATOM 843 O O . PRO A 1 103 ? 6.607 -8.376 -18.024 1.00 89.44 103 PRO A O 1
ATOM 846 N N . GLY A 1 104 ? 6.164 -6.628 -19.336 1.00 89.50 104 GLY A N 1
ATOM 847 C CA . GLY A 1 104 ? 7.261 -5.796 -18.815 1.00 89.50 104 GLY A CA 1
ATOM 848 C C . GLY A 1 104 ? 7.098 -5.475 -17.329 1.00 89.50 104 GLY A C 1
ATOM 849 O O . GLY A 1 104 ? 8.080 -5.420 -16.594 1.00 89.50 104 GLY A O 1
ATOM 850 N N . GLU A 1 105 ? 5.845 -5.357 -16.891 1.00 90.50 105 GLU A N 1
ATOM 851 C CA . GLU A 1 105 ? 5.475 -5.119 -15.504 1.00 90.50 105 GLU A CA 1
ATOM 852 C C . GLU A 1 105 ? 4.315 -6.015 -15.083 1.00 90.50 105 GLU A C 1
ATOM 854 O O . GLU A 1 105 ? 3.395 -6.299 -15.863 1.00 90.50 105 GLU A O 1
ATOM 859 N N . ILE A 1 106 ? 4.357 -6.425 -13.821 1.00 93.25 106 ILE A N 1
ATOM 860 C CA . ILE A 1 106 ? 3.308 -7.182 -13.153 1.00 93.25 106 ILE A CA 1
ATOM 861 C C . ILE A 1 106 ? 2.861 -6.407 -11.925 1.00 93.25 106 ILE A C 1
ATOM 863 O O . ILE A 1 106 ? 3.675 -5.926 -11.142 1.00 93.25 106 ILE A O 1
ATOM 867 N N . PHE A 1 107 ? 1.550 -6.332 -11.755 1.00 95.38 107 PHE A N 1
ATOM 868 C CA . PHE A 1 107 ? 0.901 -5.741 -10.604 1.00 95.38 107 PHE A CA 1
ATOM 869 C C . PHE A 1 107 ? 0.115 -6.818 -9.882 1.00 95.38 107 PHE A C 1
ATOM 871 O O . PHE A 1 107 ? -0.585 -7.610 -10.522 1.00 95.38 107 PHE A O 1
ATOM 878 N N . SER A 1 108 ? 0.193 -6.832 -8.560 1.00 96.50 108 SER A N 1
ATOM 879 C CA . SER A 1 108 ? -0.670 -7.680 -7.751 1.00 96.50 108 SER A CA 1
ATOM 880 C C . SER A 1 108 ? -1.318 -6.901 -6.625 1.00 96.50 108 SER A C 1
ATOM 882 O O . SER A 1 108 ? -0.841 -5.848 -6.200 1.00 96.50 108 SER A O 1
ATOM 884 N N . PHE A 1 109 ? -2.439 -7.434 -6.167 1.00 97.69 109 PHE A N 1
ATOM 885 C CA . PHE A 1 109 ? -3.085 -7.020 -4.941 1.00 97.69 109 PHE A CA 1
ATOM 886 C C . PHE A 1 109 ? -3.412 -8.264 -4.121 1.00 97.69 109 PHE A C 1
ATOM 888 O O . PHE A 1 109 ? -3.902 -9.242 -4.685 1.00 97.69 109 PHE A O 1
ATOM 895 N N . HIS A 1 110 ? -3.162 -8.218 -2.820 1.00 98.06 110 HIS A N 1
ATOM 896 C CA . HIS A 1 110 ? -3.698 -9.162 -1.845 1.00 98.06 110 HIS A CA 1
ATOM 897 C C . HIS A 1 110 ? -4.431 -8.341 -0.789 1.00 98.06 110 HIS A C 1
ATOM 899 O O . HIS A 1 110 ? -3.896 -7.340 -0.325 1.00 98.06 110 HIS A O 1
ATOM 905 N N . GLY A 1 111 ? -5.655 -8.732 -0.458 1.00 98.06 111 GLY A N 1
ATOM 906 C CA . GLY A 1 111 ? -6.420 -8.125 0.622 1.00 98.06 111 GLY A CA 1
ATOM 907 C C . GLY A 1 111 ? -6.971 -9.198 1.536 1.00 98.06 111 GLY A C 1
ATOM 908 O O . GLY A 1 111 ? -7.361 -10.276 1.069 1.00 98.06 111 GLY A O 1
ATOM 909 N N . ALA A 1 112 ? -7.041 -8.905 2.826 1.00 98.25 112 ALA A N 1
ATOM 910 C CA . ALA A 1 112 ? -7.490 -9.836 3.841 1.00 98.25 112 ALA A CA 1
ATOM 911 C C . ALA A 1 112 ? -8.352 -9.168 4.911 1.00 98.25 112 ALA A C 1
ATOM 913 O O . ALA A 1 112 ? -8.182 -8.008 5.284 1.00 98.25 112 ALA A O 1
ATOM 914 N N . TYR A 1 113 ? -9.287 -9.946 5.454 1.00 97.88 113 TYR A N 1
ATOM 915 C CA . TYR A 1 113 ? -10.208 -9.500 6.487 1.00 97.88 113 TYR A CA 1
ATOM 916 C C . TYR A 1 113 ? -10.412 -10.579 7.549 1.00 97.88 113 TYR A C 1
ATOM 918 O O . TYR A 1 113 ? -10.774 -11.717 7.244 1.00 97.88 113 TYR A O 1
ATOM 926 N N . SER A 1 114 ? -10.198 -10.207 8.811 1.00 97.25 114 SER A N 1
ATOM 927 C CA . SER A 1 114 ? -10.317 -11.084 9.979 1.00 97.25 114 SER A CA 1
ATOM 928 C C . SER A 1 114 ? -11.485 -10.650 10.861 1.00 97.25 114 SER A C 1
ATOM 930 O O . SER A 1 114 ? -11.411 -9.612 11.521 1.00 97.25 114 SER A O 1
ATOM 932 N N . GLN A 1 115 ? -12.541 -11.462 10.925 1.00 95.19 115 GLN A N 1
ATOM 933 C CA . GLN A 1 115 ? -13.679 -11.238 11.819 1.00 95.19 115 GLN A CA 1
ATOM 934 C C . GLN A 1 115 ? -13.415 -11.898 13.165 1.00 95.19 115 GLN A C 1
ATOM 936 O O . GLN A 1 115 ? -13.600 -13.107 13.328 1.00 95.19 115 GLN A O 1
ATOM 941 N N . ILE A 1 116 ? -12.986 -11.115 14.149 1.00 95.50 116 ILE A N 1
ATOM 942 C CA . ILE A 1 116 ? -12.417 -11.696 15.370 1.00 95.50 116 ILE A CA 1
ATOM 943 C C . ILE A 1 116 ? -13.486 -12.352 16.244 1.00 95.50 116 ILE A C 1
ATOM 945 O O . ILE A 1 116 ? -13.243 -13.424 16.793 1.00 95.50 116 ILE A O 1
ATOM 949 N N . ASP A 1 117 ? -14.669 -11.750 16.368 1.00 93.94 117 ASP A N 1
ATOM 950 C CA . ASP A 1 117 ? -15.757 -12.356 17.149 1.00 93.94 117 ASP A CA 1
ATOM 951 C C . ASP A 1 117 ? -16.392 -13.567 16.444 1.00 93.94 117 ASP A C 1
ATOM 953 O O . ASP A 1 117 ? -16.905 -14.456 17.116 1.00 93.94 117 ASP A O 1
ATOM 957 N N . ALA A 1 118 ? -16.336 -13.627 15.108 1.00 93.50 118 ALA A N 1
ATOM 958 C CA . ALA A 1 118 ? -16.873 -14.743 14.325 1.00 93.50 118 ALA A CA 1
ATOM 959 C C . ALA A 1 118 ? -15.851 -15.869 14.080 1.00 93.50 118 ALA A C 1
ATOM 961 O O . ALA A 1 118 ? -16.224 -16.919 13.561 1.00 93.50 118 ALA A O 1
ATOM 962 N N . GLY A 1 119 ? -14.574 -15.658 14.418 1.00 96.31 119 GLY A N 1
ATOM 963 C CA . GLY A 1 119 ? -13.506 -16.631 14.183 1.00 96.31 119 GLY A CA 1
ATOM 964 C C . GLY A 1 119 ? -13.260 -16.934 12.702 1.00 96.31 119 GLY A C 1
ATOM 965 O O . GLY A 1 119 ? -12.862 -18.050 12.377 1.00 96.31 119 GLY A O 1
ATOM 966 N N . SER A 1 120 ? -13.520 -15.981 11.799 1.00 95.81 120 SER A N 1
ATOM 967 C CA . SER A 1 120 ? -13.383 -16.182 10.351 1.00 95.81 120 SER A CA 1
ATOM 968 C C . SER A 1 120 ? -12.319 -15.281 9.725 1.00 95.81 120 SER A C 1
ATOM 970 O O . SER A 1 120 ? -12.081 -14.154 10.163 1.00 95.81 120 SER A O 1
ATOM 972 N N . PHE A 1 121 ? -11.693 -15.798 8.668 1.00 97.31 121 PHE A N 1
ATOM 973 C CA . PHE A 1 121 ? -10.695 -15.113 7.854 1.00 97.31 121 PHE A CA 1
ATOM 974 C C . PHE A 1 121 ? -11.051 -15.274 6.376 1.00 97.31 121 PHE A C 1
ATOM 976 O O . PHE A 1 121 ? -11.410 -16.369 5.929 1.00 97.31 121 PHE A O 1
ATOM 983 N N . HIS A 1 122 ? -10.951 -14.189 5.619 1.00 97.81 122 HIS A N 1
ATOM 984 C CA . HIS A 1 122 ? -11.159 -14.174 4.177 1.00 97.81 122 HIS A CA 1
ATOM 985 C C . HIS A 1 122 ? -10.040 -13.384 3.505 1.00 97.81 122 HIS A C 1
ATOM 987 O O . HIS A 1 122 ? -9.535 -12.430 4.090 1.00 97.81 122 HIS A O 1
ATOM 993 N N . SER A 1 123 ? -9.699 -13.760 2.274 1.00 97.88 123 SER A N 1
ATOM 994 C CA . SER A 1 123 ? -8.751 -13.031 1.434 1.00 97.88 123 SER A CA 1
ATOM 995 C C . SER A 1 123 ? -9.244 -12.922 -0.010 1.00 97.88 123 SER A C 1
ATOM 997 O O . SER A 1 123 ? -10.197 -13.593 -0.422 1.00 97.88 123 SER A O 1
ATOM 999 N N . THR A 1 124 ? -8.651 -12.017 -0.780 1.00 97.31 124 THR A N 1
ATOM 1000 C CA . THR A 1 124 ? -8.889 -11.829 -2.215 1.00 97.31 124 THR A CA 1
ATOM 1001 C C . THR A 1 124 ? -7.599 -11.377 -2.880 1.00 97.31 124 THR A C 1
ATOM 1003 O O . THR A 1 124 ? -6.818 -10.639 -2.287 1.00 97.31 124 THR A O 1
ATOM 1006 N N . GLU A 1 125 ? -7.377 -11.830 -4.112 1.00 97.38 125 GLU A N 1
ATOM 1007 C CA . GLU A 1 125 ? -6.135 -11.593 -4.838 1.00 97.38 125 GLU A CA 1
ATOM 1008 C C . GLU A 1 125 ? -6.409 -11.147 -6.272 1.00 97.38 125 GLU A C 1
ATOM 1010 O O . GLU A 1 125 ? -7.317 -11.652 -6.939 1.00 97.38 125 GLU A O 1
ATOM 1015 N N . TYR A 1 126 ? -5.583 -10.226 -6.761 1.00 95.69 126 TYR A N 1
ATOM 1016 C CA . TYR A 1 126 ? -5.510 -9.855 -8.169 1.00 95.69 126 TYR A CA 1
ATOM 1017 C C . TYR A 1 126 ? -4.072 -9.965 -8.666 1.00 95.69 126 TYR A C 1
ATOM 1019 O O . TYR A 1 126 ? -3.130 -9.627 -7.954 1.00 95.69 126 TYR A O 1
ATOM 1027 N N . LEU A 1 127 ? -3.919 -10.381 -9.922 1.00 94.75 127 LEU A N 1
ATOM 10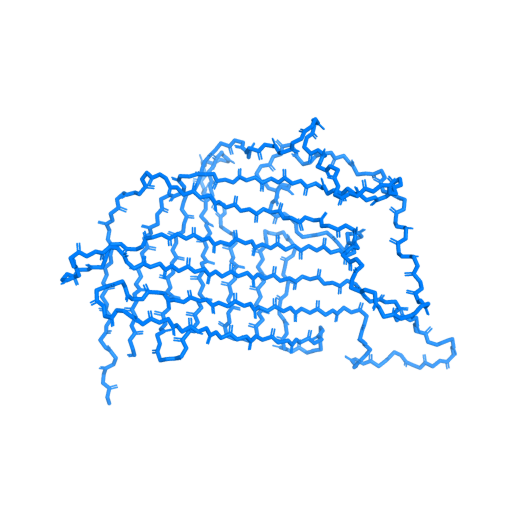28 C CA . LEU A 1 127 ? -2.653 -10.384 -10.645 1.00 94.75 127 LEU A CA 1
ATOM 1029 C C . LEU A 1 127 ? -2.911 -9.895 -12.070 1.00 94.75 127 LEU A C 1
ATOM 1031 O O . LEU A 1 127 ? -3.748 -10.454 -12.781 1.00 94.75 127 LEU A O 1
ATOM 1035 N N . ALA A 1 128 ? -2.211 -8.848 -12.489 1.00 92.88 128 ALA A N 1
ATOM 1036 C CA . ALA A 1 128 ? -2.429 -8.208 -13.776 1.00 92.88 128 ALA A CA 1
ATOM 1037 C C . ALA A 1 128 ? -1.115 -7.743 -14.411 1.00 92.88 128 ALA A C 1
ATOM 1039 O O . ALA A 1 128 ? -0.184 -7.319 -13.734 1.00 92.88 128 ALA A O 1
ATOM 1040 N N . ARG A 1 129 ? -1.062 -7.782 -15.744 1.00 91.19 129 ARG A N 1
ATOM 1041 C CA . ARG A 1 129 ? -0.082 -7.015 -16.531 1.00 91.19 129 ARG A CA 1
ATOM 1042 C C . ARG A 1 129 ? -0.605 -5.585 -16.688 1.00 91.19 129 ARG A C 1
ATOM 1044 O O . ARG A 1 129 ? -1.820 -5.386 -16.620 1.00 91.19 129 ARG A O 1
ATOM 1051 N N . SER A 1 130 ? 0.255 -4.618 -17.001 1.00 80.69 130 SER A N 1
ATOM 1052 C CA . SER A 1 130 ? -0.107 -3.204 -17.248 1.00 80.69 130 SER A CA 1
ATOM 1053 C C . SER A 1 130 ? -0.991 -2.949 -18.491 1.00 80.69 130 SER A C 1
ATOM 1055 O O . SER A 1 130 ? -1.085 -1.833 -18.997 1.00 80.69 130 SER A O 1
ATOM 1057 N N . PHE A 1 131 ? -1.690 -3.965 -19.002 1.00 78.50 131 PHE A N 1
ATOM 1058 C CA . PHE A 1 131 ? -2.495 -3.876 -20.215 1.00 78.50 131 PHE A CA 1
ATOM 1059 C C . PHE A 1 131 ? -3.841 -3.161 -19.998 1.00 78.50 131 PHE A C 1
ATOM 1061 O O . PHE A 1 131 ? -4.668 -3.555 -19.169 1.00 78.50 131 PHE A O 1
ATOM 1068 N N . ARG A 1 132 ? -4.123 -2.165 -20.850 1.00 73.62 132 ARG A N 1
ATOM 1069 C CA . ARG A 1 132 ? -5.395 -1.416 -20.908 1.00 73.62 132 ARG A CA 1
ATOM 1070 C C . ARG A 1 132 ? -5.842 -0.906 -19.531 1.00 73.62 132 ARG A C 1
ATOM 1072 O O . ARG A 1 132 ? -5.181 -0.067 -18.946 1.00 73.62 132 ARG A O 1
ATOM 1079 N N . LYS A 1 133 ? -7.016 -1.345 -19.065 1.00 73.50 133 LYS A N 1
ATOM 1080 C CA . LYS A 1 133 ? -7.661 -0.905 -17.821 1.00 73.50 133 LYS A CA 1
ATOM 1081 C C . LYS A 1 133 ? -7.519 -1.943 -16.703 1.00 73.50 133 LYS A C 1
ATOM 1083 O O . LYS A 1 133 ? -8.188 -1.799 -15.684 1.00 73.50 133 LYS A O 1
ATOM 1088 N N . ALA A 1 134 ? -6.712 -2.993 -16.907 1.00 83.38 134 ALA A N 1
ATOM 1089 C CA . ALA A 1 134 ? -6.488 -4.027 -15.895 1.00 83.38 134 ALA A CA 1
ATOM 1090 C C . ALA A 1 134 ? -5.765 -3.459 -14.664 1.00 83.38 134 ALA A C 1
ATOM 1092 O O . ALA A 1 134 ? -6.038 -3.868 -13.536 1.00 83.38 134 ALA A O 1
ATOM 1093 N N . VAL A 1 135 ? -4.898 -2.473 -14.904 1.00 91.88 135 VAL A N 1
ATOM 1094 C CA . VAL A 1 135 ? -4.191 -1.695 -13.891 1.00 91.88 135 VAL A CA 1
ATOM 1095 C C . VAL A 1 135 ? -4.391 -0.212 -14.189 1.00 91.88 135 VAL A C 1
ATOM 1097 O O . VAL A 1 135 ? -4.513 0.194 -15.345 1.00 91.88 135 VAL A O 1
ATOM 1100 N N . TRP A 1 136 ? -4.444 0.600 -13.143 1.00 93.19 136 TRP A N 1
ATOM 1101 C CA . TRP A 1 136 ? -4.253 2.044 -13.225 1.00 93.19 136 TRP A CA 1
ATOM 1102 C C . TRP A 1 136 ? -3.120 2.427 -12.281 1.00 93.19 136 TRP A C 1
ATOM 1104 O O . TRP A 1 136 ? -3.106 1.951 -11.148 1.00 93.19 136 TRP A O 1
ATOM 1114 N N . LEU A 1 137 ? -2.212 3.285 -12.739 1.00 92.75 137 LEU A N 1
ATOM 1115 C CA . LEU A 1 137 ? -1.157 3.864 -11.919 1.00 92.75 137 LEU A CA 1
ATOM 1116 C C . LEU A 1 137 ? -1.006 5.344 -12.278 1.00 92.75 137 LEU A C 1
ATOM 1118 O O . LEU A 1 137 ? -0.762 5.690 -13.433 1.00 92.75 137 LEU A O 1
ATOM 1122 N N . ARG A 1 138 ? -1.155 6.218 -11.285 1.00 93.62 138 ARG A N 1
ATOM 1123 C CA . ARG A 1 138 ? -0.596 7.574 -11.300 1.00 93.62 138 ARG A CA 1
ATOM 1124 C C . ARG A 1 138 ? 0.547 7.599 -10.297 1.00 93.62 138 ARG A C 1
ATOM 1126 O O . ARG A 1 138 ? 0.354 7.157 -9.169 1.00 93.62 138 ARG A O 1
ATOM 1133 N N . HIS A 1 139 ? 1.694 8.127 -10.709 1.00 90.88 139 HIS A N 1
ATOM 1134 C CA . HIS A 1 139 ? 2.896 8.164 -9.877 1.00 90.88 139 HIS A CA 1
ATOM 1135 C C . HIS A 1 139 ? 2.841 9.247 -8.807 1.00 90.88 139 HIS A C 1
ATOM 1137 O O . HIS A 1 139 ? 3.287 8.993 -7.698 1.00 90.88 139 HIS A O 1
ATOM 1143 N N . ASP A 1 140 ? 2.279 10.417 -9.125 1.00 89.44 140 ASP A N 1
ATOM 1144 C CA . ASP A 1 140 ? 2.304 11.580 -8.239 1.00 89.44 140 ASP A CA 1
ATOM 1145 C C . ASP A 1 140 ? 0.987 12.387 -8.295 1.00 89.44 140 ASP A C 1
ATOM 1147 O O . ASP A 1 140 ? 0.624 12.895 -9.364 1.00 89.44 140 ASP A O 1
ATOM 1151 N N . PRO A 1 141 ? 0.220 12.472 -7.190 1.00 89.50 141 PRO A N 1
ATOM 1152 C CA . PRO A 1 141 ? 0.310 11.593 -6.023 1.00 89.50 141 PRO A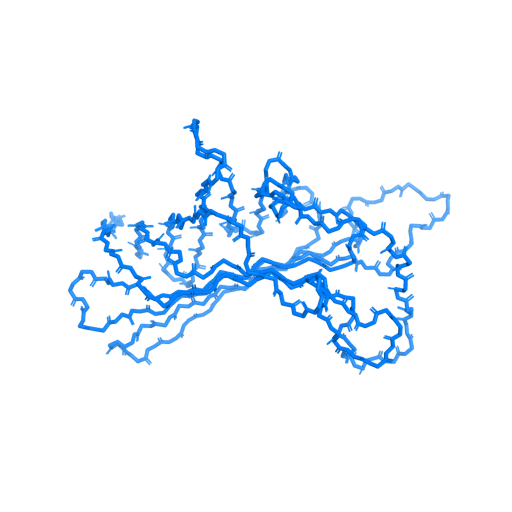 CA 1
ATOM 1153 C C . PRO A 1 141 ? -0.107 10.165 -6.406 1.00 89.50 141 PRO A C 1
ATOM 1155 O O . PRO A 1 141 ? -0.932 9.992 -7.322 1.00 89.50 141 PRO A O 1
ATOM 1158 N N . LEU A 1 142 ? 0.407 9.160 -5.683 1.00 93.50 142 LEU A N 1
ATOM 1159 C CA . LEU A 1 142 ? 0.082 7.753 -5.927 1.00 93.50 142 LEU A CA 1
ATOM 1160 C C . LEU A 1 142 ? -1.428 7.522 -6.046 1.00 93.50 142 LEU A C 1
ATOM 1162 O O . LEU A 1 142 ? -2.225 7.901 -5.184 1.00 93.50 142 LEU A O 1
ATOM 1166 N N . ASP A 1 143 ? -1.810 6.847 -7.122 1.00 96.06 143 ASP A N 1
ATOM 1167 C CA . ASP A 1 143 ? -3.154 6.324 -7.346 1.00 96.06 143 ASP A CA 1
ATOM 1168 C C . ASP A 1 143 ? -3.018 5.007 -8.093 1.00 96.06 143 ASP A C 1
ATOM 1170 O O . ASP A 1 143 ? -2.837 4.995 -9.312 1.00 96.06 143 ASP A O 1
ATOM 1174 N N . ILE A 1 144 ? -3.052 3.907 -7.351 1.00 95.62 144 ILE A N 1
ATOM 1175 C CA . ILE A 1 144 ? -2.925 2.561 -7.894 1.00 95.62 144 ILE A CA 1
ATOM 1176 C C . ILE A 1 144 ? -4.268 1.845 -7.810 1.00 95.62 144 ILE A C 1
ATOM 1178 O O . ILE A 1 144 ? -4.933 1.859 -6.775 1.00 95.62 144 ILE A O 1
ATOM 1182 N N . ARG A 1 145 ? -4.674 1.201 -8.907 1.00 96.94 145 ARG A N 1
ATOM 1183 C CA . ARG A 1 145 ? -5.823 0.291 -8.946 1.00 96.94 145 ARG A CA 1
ATOM 1184 C C . ARG A 1 145 ? -5.426 -1.009 -9.623 1.00 96.94 145 ARG A C 1
ATOM 1186 O O . ARG A 1 145 ? -4.946 -0.982 -10.755 1.00 96.94 145 ARG A O 1
ATOM 1193 N N . VAL A 1 146 ? -5.705 -2.128 -8.965 1.00 95.81 146 VAL A N 1
ATOM 1194 C CA . VAL A 1 146 ? -5.516 -3.482 -9.498 1.00 95.81 146 VAL A CA 1
ATOM 1195 C C . VAL A 1 146 ? -6.822 -4.237 -9.269 1.00 95.81 146 VAL A C 1
ATOM 1197 O O . VAL A 1 146 ? -7.258 -4.402 -8.132 1.00 95.81 146 VAL A O 1
ATOM 1200 N N . GLY A 1 147 ? -7.502 -4.635 -10.347 1.00 93.19 147 GLY A N 1
ATOM 1201 C CA . GLY A 1 147 ? -8.872 -5.148 -10.235 1.00 93.19 147 GLY A CA 1
ATOM 1202 C C . GLY A 1 147 ? -9.827 -4.094 -9.655 1.00 93.19 147 GLY A C 1
ATOM 1203 O O . GLY A 1 147 ? -9.876 -2.961 -10.142 1.00 93.19 147 GLY A O 1
ATOM 1204 N N . SER A 1 148 ? -10.596 -4.458 -8.624 1.00 93.31 148 SER A N 1
ATOM 1205 C CA . SER A 1 148 ? -11.450 -3.511 -7.888 1.00 93.31 148 SER A CA 1
ATOM 1206 C C . SER A 1 148 ? -10.748 -2.837 -6.708 1.00 93.31 148 SER A C 1
ATOM 1208 O O . SER A 1 148 ? -11.321 -1.917 -6.128 1.00 93.31 148 SER A O 1
ATOM 1210 N N . ALA A 1 149 ? -9.538 -3.276 -6.350 1.00 97.19 149 ALA A N 1
ATOM 1211 C CA . ALA A 1 149 ? -8.790 -2.708 -5.240 1.00 97.19 149 ALA A CA 1
ATOM 1212 C C . ALA A 1 149 ? -8.100 -1.410 -5.658 1.00 97.19 149 ALA A C 1
ATOM 1214 O O . ALA A 1 149 ? -7.545 -1.330 -6.758 1.00 97.19 149 ALA A O 1
ATOM 1215 N N . ARG A 1 150 ? -8.113 -0.401 -4.787 1.00 97.88 150 ARG A N 1
ATOM 1216 C CA . ARG A 1 150 ? -7.483 0.899 -5.025 1.00 97.88 150 ARG A CA 1
ATOM 1217 C C . ARG A 1 150 ? -6.798 1.422 -3.769 1.00 97.88 150 ARG A C 1
ATOM 1219 O O . ARG A 1 150 ? -7.393 1.387 -2.697 1.00 97.88 150 ARG A O 1
ATOM 1226 N N . LEU A 1 151 ? -5.609 1.986 -3.942 1.00 98.06 151 LEU A N 1
ATOM 1227 C CA . LEU A 1 151 ? -4.950 2.832 -2.956 1.00 98.06 151 LEU A CA 1
ATOM 1228 C C . LEU A 1 151 ? -4.661 4.189 -3.594 1.00 98.06 151 LEU A C 1
ATOM 1230 O O . LEU A 1 151 ? -4.056 4.264 -4.665 1.00 98.06 151 LEU A O 1
ATOM 1234 N N . ARG A 1 152 ? -5.101 5.265 -2.947 1.00 97.38 152 ARG A N 1
ATOM 1235 C CA . ARG A 1 152 ? -4.891 6.628 -3.429 1.00 97.38 152 ARG A CA 1
ATOM 1236 C C . ARG A 1 152 ? -4.438 7.544 -2.309 1.00 97.38 152 ARG A C 1
ATOM 1238 O O . ARG A 1 152 ? -5.027 7.550 -1.235 1.00 97.38 152 ARG A O 1
ATOM 1245 N N . VAL A 1 153 ? -3.438 8.360 -2.604 1.00 94.81 153 VAL A N 1
ATOM 1246 C CA . VAL A 1 153 ? -2.938 9.399 -1.709 1.00 94.81 153 VAL A CA 1
ATOM 1247 C C . VAL A 1 153 ? -3.635 10.717 -2.035 1.00 94.81 153 VAL A C 1
ATOM 1249 O O . VAL A 1 153 ? -3.752 11.112 -3.201 1.00 94.81 153 VAL A O 1
ATOM 1252 N N . HIS A 1 154 ? -4.098 11.398 -0.994 1.00 93.38 154 HIS A N 1
ATOM 1253 C CA . HIS A 1 154 ? -4.628 12.752 -1.038 1.00 93.38 154 HIS A CA 1
ATOM 1254 C C . HIS A 1 154 ? -3.791 13.631 -0.114 1.00 93.38 154 HIS A C 1
ATOM 1256 O O . HIS A 1 154 ? -3.702 13.370 1.086 1.00 93.38 154 HIS A O 1
ATOM 1262 N N . GLN A 1 155 ? -3.201 14.687 -0.667 1.00 87.44 155 GLN A N 1
ATOM 1263 C CA . GLN A 1 155 ? -2.572 15.724 0.145 1.00 87.44 155 GLN A CA 1
ATOM 1264 C C . GLN A 1 155 ? -3.639 16.557 0.855 1.00 87.44 155 GLN A C 1
ATOM 1266 O O . GLN A 1 155 ? -4.704 16.817 0.285 1.00 87.44 155 GLN A O 1
ATOM 1271 N N . VAL A 1 156 ? -3.363 16.982 2.089 1.00 87.25 156 VAL A N 1
ATOM 1272 C CA . VAL A 1 156 ? -4.291 17.818 2.860 1.00 87.25 156 VAL A CA 1
ATOM 1273 C C . VAL A 1 156 ? -4.063 19.292 2.495 1.00 87.25 156 VAL A C 1
ATOM 1275 O O . VAL A 1 156 ? -2.994 19.835 2.780 1.00 87.25 156 VAL A O 1
ATOM 1278 N N . PRO A 1 157 ? -5.044 19.989 1.882 1.00 84.88 157 PRO A N 1
ATOM 1279 C CA . PRO A 1 157 ? -4.868 21.387 1.501 1.00 84.88 157 PRO A CA 1
ATOM 1280 C C . PRO A 1 157 ? -4.523 22.265 2.709 1.00 84.88 157 PRO A C 1
ATOM 1282 O O . PRO A 1 157 ? -5.211 22.228 3.728 1.00 84.88 157 PRO A O 1
ATOM 1285 N N . GLY A 1 158 ? -3.458 23.059 2.588 1.00 86.06 158 GLY A N 1
ATOM 1286 C CA . GLY A 1 158 ? -2.981 23.934 3.664 1.00 86.06 158 GLY A CA 1
ATOM 1287 C C . GLY A 1 158 ? -2.226 23.219 4.792 1.00 86.06 158 GLY A C 1
ATOM 1288 O O . GLY A 1 158 ? -1.875 23.873 5.770 1.00 86.06 158 GLY A O 1
ATOM 1289 N N . ASN A 1 159 ? -1.960 21.914 4.669 1.00 87.94 159 ASN A N 1
ATOM 1290 C CA . ASN A 1 159 ? -1.173 21.150 5.633 1.00 87.94 159 ASN A CA 1
ATOM 1291 C C . ASN A 1 159 ? -0.242 20.153 4.907 1.00 87.94 159 ASN A C 1
ATOM 1293 O O . ASN A 1 159 ? -0.603 18.986 4.753 1.00 87.94 159 ASN A O 1
ATOM 1297 N N . PRO A 1 160 ? 0.944 20.605 4.451 1.00 84.12 160 PRO A N 1
ATOM 1298 C CA . PRO A 1 160 ? 1.888 19.776 3.691 1.00 84.12 160 PRO A CA 1
ATOM 1299 C C . PRO A 1 160 ? 2.504 18.637 4.517 1.00 84.12 160 PRO A C 1
ATOM 1301 O O . PRO A 1 160 ? 3.049 17.694 3.954 1.00 84.12 160 PRO A O 1
ATOM 1304 N N . ASP A 1 161 ? 2.387 18.701 5.845 1.00 87.38 161 ASP A N 1
ATOM 1305 C CA . ASP A 1 161 ? 2.872 17.674 6.762 1.00 87.38 161 ASP A CA 1
ATOM 1306 C C . ASP A 1 161 ? 1.805 16.609 7.056 1.00 87.38 161 ASP A C 1
ATOM 1308 O O . ASP A 1 161 ? 1.944 15.844 8.008 1.00 87.38 161 ASP A O 1
ATOM 1312 N N . SER A 1 162 ? 0.699 16.563 6.309 1.00 92.00 162 SER A N 1
ATOM 1313 C CA . SER A 1 162 ? -0.390 15.605 6.520 1.00 92.00 162 SER A CA 1
ATOM 1314 C C . SER A 1 162 ? -0.929 15.042 5.214 1.00 92.00 162 SER A C 1
ATOM 1316 O O . SER A 1 162 ? -1.020 15.733 4.203 1.00 92.00 162 SER A O 1
ATOM 1318 N N . PHE A 1 163 ? -1.363 13.786 5.265 1.00 93.62 163 PHE A N 1
ATOM 1319 C CA . PHE A 1 163 ? -1.907 13.068 4.118 1.00 93.62 163 PHE A CA 1
ATOM 1320 C C . PHE A 1 163 ? -3.083 12.181 4.527 1.00 93.62 163 PHE A C 1
ATOM 1322 O O . PHE A 1 163 ? -3.159 11.690 5.659 1.00 93.62 163 PHE A O 1
ATOM 1329 N N . ASP A 1 164 ? -3.964 11.928 3.563 1.00 95.69 164 ASP A N 1
ATOM 1330 C CA . ASP A 1 164 ? -5.020 10.928 3.645 1.00 95.69 164 ASP A CA 1
ATOM 1331 C C . ASP A 1 164 ? -4.748 9.817 2.611 1.00 95.69 164 ASP A C 1
ATOM 1333 O O . ASP A 1 164 ? -4.553 10.080 1.425 1.00 95.69 164 ASP A O 1
ATOM 1337 N N . LEU A 1 165 ? -4.762 8.558 3.049 1.00 96.75 165 LEU A N 1
ATOM 1338 C CA . LEU A 1 165 ? -4.784 7.376 2.189 1.00 96.75 165 LEU A CA 1
ATOM 1339 C C . LEU A 1 165 ? -6.221 6.882 2.061 1.00 96.75 165 LEU A C 1
ATOM 1341 O O . LEU A 1 165 ? -6.847 6.511 3.050 1.00 96.75 165 LEU A O 1
ATOM 1345 N N . GLU A 1 166 ? -6.737 6.840 0.844 1.00 98.12 166 GLU A N 1
ATOM 1346 C CA . GLU A 1 166 ? -7.983 6.162 0.510 1.00 98.12 166 GLU A CA 1
ATOM 1347 C C . GLU A 1 166 ? -7.665 4.723 0.095 1.00 98.12 166 GLU A C 1
ATOM 1349 O O . GLU A 1 166 ? -7.021 4.504 -0.933 1.00 98.12 166 GLU A O 1
ATOM 1354 N N . LEU A 1 167 ? -8.122 3.753 0.888 1.00 98.38 167 LEU A N 1
ATOM 1355 C CA . LEU A 1 167 ? -8.067 2.328 0.572 1.00 98.38 167 LEU A CA 1
ATOM 1356 C C . LEU A 1 167 ? -9.479 1.832 0.261 1.00 98.38 167 LEU A C 1
ATOM 1358 O O . LEU A 1 167 ? -10.382 1.937 1.093 1.00 98.38 167 LEU A O 1
ATOM 1362 N N . VAL A 1 168 ? -9.653 1.258 -0.925 1.00 98.31 168 VAL A N 1
ATOM 1363 C CA . VAL A 1 168 ? -10.856 0.519 -1.304 1.00 98.31 168 VAL A CA 1
ATOM 1364 C C . VAL A 1 168 ? -10.451 -0.906 -1.622 1.00 98.31 168 VAL A C 1
ATOM 1366 O O . VAL A 1 168 ? -9.630 -1.132 -2.508 1.00 98.31 168 VAL A O 1
ATOM 1369 N N . GLU A 1 169 ? -11.048 -1.867 -0.934 1.00 97.62 169 GLU A N 1
ATOM 1370 C CA . GLU A 1 169 ? -10.828 -3.284 -1.198 1.00 97.62 169 GLU A CA 1
ATOM 1371 C C . GLU A 1 169 ? -12.106 -4.087 -0.985 1.00 97.62 169 GLU A C 1
ATOM 1373 O O . GLU A 1 169 ? -12.966 -3.730 -0.179 1.00 97.62 169 GLU A O 1
ATOM 1378 N N . GLN A 1 170 ? -12.236 -5.183 -1.725 1.00 97.06 170 GLN A N 1
ATOM 1379 C CA . GLN A 1 170 ? -13.317 -6.133 -1.532 1.00 97.06 170 GLN A CA 1
ATOM 1380 C C . GLN A 1 170 ? -12.718 -7.496 -1.214 1.00 97.06 170 GLN A C 1
ATOM 1382 O O . GLN A 1 170 ? -11.984 -8.059 -2.021 1.00 97.06 170 GLN A O 1
ATOM 1387 N N . VAL A 1 171 ? -13.073 -8.027 -0.049 1.00 95.69 171 VAL A N 1
ATOM 1388 C CA . VAL A 1 171 ? -12.654 -9.339 0.427 1.00 95.69 171 VAL A CA 1
ATOM 1389 C C . VAL A 1 171 ? -13.899 -10.212 0.534 1.00 95.69 171 VAL A C 1
ATOM 1391 O O . VAL A 1 171 ? -14.734 -10.021 1.422 1.00 95.69 171 VAL A O 1
ATOM 1394 N N . LYS A 1 172 ? -14.047 -11.170 -0.390 1.00 90.31 172 LYS A N 1
ATOM 1395 C CA . LYS A 1 172 ? -15.272 -11.977 -0.549 1.00 90.31 172 LYS A CA 1
ATOM 1396 C C . LYS A 1 172 ? -16.503 -11.077 -0.779 1.00 90.31 172 LYS A C 1
ATOM 1398 O O . LYS A 1 172 ? -16.573 -10.347 -1.767 1.00 90.31 172 LYS A O 1
ATOM 1403 N N . ASP A 1 173 ? -17.490 -11.130 0.107 1.00 89.12 173 ASP A N 1
ATOM 1404 C CA . ASP A 1 173 ? -18.700 -10.315 0.085 1.00 89.12 173 ASP A CA 1
ATOM 1405 C C . ASP A 1 173 ? -18.522 -8.994 0.840 1.00 89.12 173 ASP A C 1
ATOM 1407 O O . ASP A 1 173 ? -19.416 -8.162 0.796 1.00 89.12 173 ASP A O 1
ATOM 1411 N N . ARG A 1 174 ? -17.383 -8.764 1.504 1.00 93.69 174 ARG A N 1
ATOM 1412 C CA . ARG A 1 174 ? -17.130 -7.559 2.297 1.00 93.69 174 ARG A CA 1
ATOM 1413 C C . ARG A 1 174 ? -16.432 -6.487 1.467 1.00 93.69 174 ARG A C 1
ATOM 1415 O O . ARG A 1 174 ? -15.324 -6.707 0.996 1.00 93.69 174 ARG A O 1
ATOM 1422 N N . LEU A 1 175 ? -17.036 -5.311 1.355 1.00 97.06 175 LEU A N 1
ATOM 1423 C CA . LEU A 1 175 ? -16.400 -4.098 0.845 1.00 97.06 175 LEU A CA 1
ATOM 1424 C C . LEU A 1 175 ? -15.862 -3.272 2.017 1.00 97.06 175 LEU A C 1
ATOM 1426 O O . LEU A 1 175 ? -16.602 -3.006 2.967 1.00 97.06 175 LEU A O 1
ATOM 1430 N N . LEU A 1 176 ? -14.611 -2.836 1.919 1.00 97.69 176 LEU A N 1
ATOM 1431 C CA . LEU A 1 176 ? -13.991 -1.849 2.791 1.00 97.69 176 LEU A CA 1
ATOM 1432 C C . LEU A 1 176 ? -13.707 -0.586 1.978 1.00 97.69 176 LEU A C 1
ATOM 1434 O O . LEU A 1 176 ? -13.071 -0.641 0.928 1.00 97.69 176 LEU A O 1
ATOM 1438 N N . GLU A 1 177 ? -14.179 0.553 2.475 1.00 98.06 177 GLU A N 1
ATOM 1439 C CA . GLU A 1 177 ? -13.823 1.876 1.963 1.00 98.06 177 GLU A CA 1
ATOM 1440 C C . GLU A 1 177 ? -13.316 2.705 3.140 1.00 98.06 177 GLU A C 1
ATOM 1442 O O . GLU A 1 177 ? -14.100 3.170 3.980 1.00 98.06 177 GLU A O 1
ATOM 1447 N N . LEU A 1 178 ? -11.997 2.835 3.225 1.00 98.19 178 LEU A N 1
ATOM 1448 C CA . LEU A 1 178 ? -11.281 3.378 4.369 1.00 98.19 178 LEU A CA 1
ATOM 1449 C C . LEU A 1 178 ? -10.504 4.635 3.977 1.00 98.19 178 LEU A C 1
ATOM 1451 O O . LEU A 1 178 ? -9.930 4.732 2.896 1.00 98.19 178 LEU A O 1
ATOM 1455 N N . THR A 1 179 ? -10.450 5.581 4.904 1.00 98.00 179 THR A N 1
ATOM 1456 C CA . THR A 1 179 ? -9.547 6.727 4.883 1.00 98.00 179 THR A CA 1
ATOM 1457 C C . THR A 1 179 ? -8.612 6.607 6.078 1.00 98.00 179 THR A C 1
ATOM 1459 O O . THR A 1 179 ? -9.081 6.599 7.223 1.00 98.00 179 THR A O 1
ATOM 1462 N N . LEU A 1 180 ? -7.310 6.504 5.815 1.00 97.50 180 LEU A N 1
ATOM 1463 C CA . LEU A 1 180 ? -6.256 6.511 6.822 1.00 97.50 180 LEU A CA 1
ATOM 1464 C C . LEU A 1 180 ? -5.555 7.865 6.807 1.00 97.50 180 LEU A C 1
ATOM 1466 O O . LEU A 1 180 ? -5.024 8.260 5.778 1.00 97.50 180 LEU A O 1
ATOM 1470 N N . ARG A 1 181 ? -5.527 8.561 7.939 1.00 96.31 181 ARG A N 1
ATOM 1471 C CA . ARG A 1 181 ? -4.886 9.871 8.063 1.00 96.31 181 ARG A CA 1
ATOM 1472 C C . ARG A 1 181 ? -3.593 9.769 8.848 1.00 96.31 181 ARG A C 1
ATOM 1474 O O . ARG A 1 181 ? -3.603 9.252 9.972 1.00 96.31 181 ARG A O 1
ATOM 1481 N N . GLY A 1 182 ? -2.527 10.299 8.259 1.00 92.25 182 GLY A N 1
ATOM 1482 C CA . GLY A 1 182 ? -1.195 10.388 8.845 1.00 92.25 182 GLY A CA 1
ATOM 1483 C C . GLY A 1 182 ? -0.620 11.795 8.768 1.00 92.25 182 GLY A C 1
ATOM 1484 O O . GLY A 1 182 ? -1.141 12.663 8.065 1.00 92.25 182 GLY A O 1
ATOM 1485 N N . SER A 1 183 ? 0.457 12.010 9.517 1.00 90.81 183 SER A N 1
ATOM 1486 C CA . SER A 1 183 ? 1.171 13.283 9.551 1.00 90.81 183 SER A CA 1
ATOM 1487 C C . SER A 1 183 ? 2.636 13.105 9.933 1.00 90.81 183 SER A C 1
ATOM 1489 O O . SER A 1 183 ? 2.980 12.146 10.625 1.00 90.81 183 SER A O 1
ATOM 1491 N N . GLY A 1 184 ? 3.464 14.077 9.560 1.00 87.50 184 GLY A N 1
ATOM 1492 C CA . GLY A 1 184 ? 4.886 14.130 9.878 1.00 87.50 184 GLY A CA 1
ATOM 1493 C C . GLY A 1 184 ? 5.760 13.283 8.946 1.00 87.50 184 GLY A C 1
ATOM 1494 O O . GLY A 1 184 ? 5.285 12.761 7.934 1.00 87.50 184 GLY A O 1
ATOM 1495 N N . PRO A 1 185 ? 7.061 13.159 9.261 1.00 86.00 185 PRO A N 1
ATOM 1496 C CA . PRO A 1 185 ? 7.983 12.346 8.477 1.00 86.00 185 PRO A CA 1
ATOM 1497 C C . PRO A 1 185 ? 7.722 10.843 8.677 1.00 86.00 185 PRO A C 1
ATOM 1499 O O . PRO A 1 185 ? 7.234 10.438 9.738 1.00 86.00 185 PRO A O 1
ATOM 1502 N N . PRO A 1 186 ? 8.071 9.995 7.694 1.00 87.25 186 PRO A N 1
ATOM 1503 C CA . PRO A 1 186 ? 8.007 8.550 7.873 1.00 87.2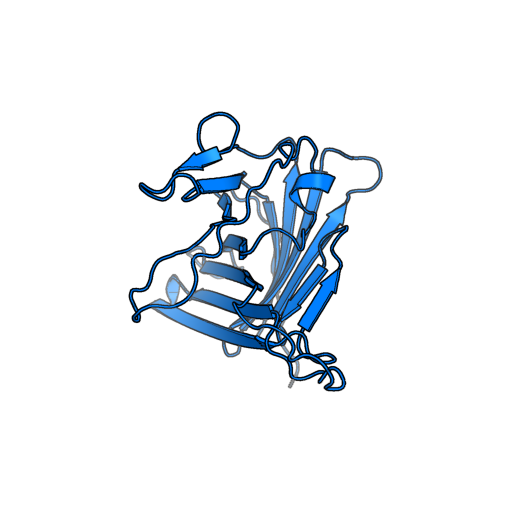5 186 PRO A CA 1
ATOM 1504 C C . PRO A 1 186 ? 9.041 8.082 8.908 1.00 87.25 186 PRO A C 1
ATOM 1506 O O . PRO A 1 186 ? 10.121 8.660 9.053 1.00 87.25 186 PRO A O 1
ATOM 1509 N N . LEU A 1 187 ? 8.749 6.968 9.573 1.00 86.94 187 LEU A N 1
ATOM 1510 C CA . LEU A 1 187 ? 9.760 6.172 10.257 1.00 86.94 187 LEU A CA 1
ATOM 1511 C C . LEU A 1 187 ? 10.653 5.506 9.205 1.00 86.94 187 LEU A C 1
ATOM 1513 O O . LEU A 1 187 ? 10.157 4.840 8.299 1.00 86.94 187 LEU A O 1
ATOM 1517 N N . MET A 1 188 ? 11.963 5.677 9.341 1.00 86.00 188 MET A N 1
ATOM 1518 C CA . MET A 1 188 ? 12.962 5.076 8.461 1.00 86.00 188 MET A CA 1
ATOM 1519 C C . MET A 1 188 ? 13.489 3.782 9.071 1.00 86.00 188 MET A C 1
ATOM 1521 O O . MET A 1 188 ? 13.945 3.796 10.215 1.00 86.00 188 MET A O 1
ATOM 1525 N N . GLU A 1 189 ? 13.482 2.689 8.312 1.00 83.50 189 GLU A N 1
ATOM 1526 C CA . GLU A 1 189 ? 14.063 1.425 8.768 1.00 83.50 189 GLU A CA 1
ATOM 1527 C C . GLU A 1 189 ? 15.521 1.294 8.308 1.00 83.50 189 GLU A C 1
ATOM 1529 O O . GLU A 1 189 ? 15.861 1.516 7.145 1.00 83.50 189 GLU A O 1
ATOM 1534 N N . GLY A 1 190 ? 16.397 0.891 9.227 1.00 83.44 190 GLY A N 1
ATOM 1535 C CA . GLY A 1 190 ? 17.830 0.759 8.967 1.00 83.44 190 GLY A CA 1
ATOM 1536 C C . GLY A 1 190 ? 18.585 2.099 8.868 1.00 83.44 190 GLY A C 1
ATOM 1537 O O . GLY A 1 190 ? 17.989 3.181 8.892 1.00 83.44 190 GLY A O 1
ATOM 1538 N N . PRO A 1 191 ? 19.928 2.059 8.791 1.00 82.31 191 PRO A N 1
ATOM 1539 C CA . PRO A 1 191 ? 20.749 3.265 8.724 1.00 82.31 191 PRO A CA 1
ATOM 1540 C C . PRO A 1 191 ? 20.420 4.108 7.484 1.00 82.31 191 PRO A C 1
ATOM 1542 O O . PRO A 1 191 ? 20.567 3.652 6.351 1.00 82.31 191 PRO A O 1
ATOM 1545 N N . GLY A 1 192 ? 19.958 5.343 7.703 1.00 76.75 192 GLY A N 1
ATOM 1546 C CA . GLY A 1 192 ? 19.567 6.256 6.623 1.00 76.75 192 GLY A CA 1
ATOM 1547 C C . GLY A 1 192 ? 18.371 5.779 5.791 1.00 76.75 192 GLY A C 1
ATOM 1548 O O . GLY A 1 192 ? 18.255 6.192 4.644 1.00 76.75 192 GLY A O 1
ATOM 1549 N N . GLY A 1 193 ? 17.527 4.884 6.327 1.00 76.88 193 GLY A N 1
ATOM 1550 C CA . GLY A 1 193 ? 16.361 4.317 5.633 1.00 76.88 193 GLY A CA 1
ATOM 1551 C C . GLY A 1 193 ? 16.669 3.161 4.678 1.00 76.88 193 GLY A C 1
ATOM 1552 O O . GLY A 1 193 ? 15.775 2.697 3.965 1.00 76.88 193 GLY A O 1
ATOM 1553 N N . LYS A 1 194 ? 17.928 2.708 4.652 1.00 83.00 194 LYS A N 1
ATOM 1554 C CA . LYS A 1 194 ? 18.393 1.569 3.863 1.00 83.00 194 LYS A CA 1
ATOM 1555 C C . LYS A 1 194 ? 18.368 0.300 4.716 1.00 83.00 194 LYS A C 1
ATOM 1557 O O . LYS A 1 194 ? 19.258 0.070 5.538 1.00 83.00 194 LYS A O 1
ATOM 1562 N N . LEU A 1 195 ? 17.377 -0.554 4.481 1.00 86.69 195 LEU A N 1
ATOM 1563 C CA . LEU A 1 195 ? 17.284 -1.873 5.099 1.00 86.69 195 LEU A CA 1
ATOM 1564 C C . LEU A 1 195 ? 18.061 -2.894 4.263 1.00 86.69 195 LEU A C 1
ATOM 1566 O O . LEU A 1 195 ? 17.738 -3.108 3.100 1.00 86.69 195 LEU A O 1
ATOM 1570 N N . VAL A 1 196 ? 19.057 -3.557 4.849 1.00 88.44 196 VAL A N 1
ATOM 1571 C CA . VAL A 1 196 ? 19.757 -4.681 4.204 1.00 88.44 196 VAL A CA 1
ATOM 1572 C C . VAL A 1 196 ? 18.865 -5.922 4.258 1.00 88.44 196 VAL A C 1
ATOM 1574 O O . VAL A 1 196 ? 18.456 -6.344 5.338 1.00 88.44 196 VAL A O 1
ATOM 1577 N N . THR A 1 197 ? 18.560 -6.502 3.099 1.00 85.19 197 THR A N 1
ATOM 1578 C CA . THR A 1 197 ? 17.631 -7.637 2.949 1.00 85.19 197 THR A CA 1
ATOM 1579 C C . THR A 1 197 ? 18.339 -8.956 2.647 1.00 85.19 197 THR A C 1
ATOM 1581 O O . THR A 1 197 ? 17.694 -10.003 2.633 1.00 85.19 197 THR A O 1
ATOM 1584 N N . GLY A 1 198 ? 19.655 -8.934 2.425 1.00 87.88 198 GLY A N 1
ATOM 1585 C CA . GLY A 1 198 ? 20.432 -10.116 2.063 1.00 87.88 198 GLY A CA 1
ATOM 1586 C C . GLY A 1 198 ? 21.941 -9.885 2.117 1.00 87.88 198 GLY A C 1
ATOM 1587 O O . GLY A 1 198 ? 22.421 -8.972 2.785 1.00 87.88 198 GLY A O 1
ATOM 1588 N N . ARG A 1 199 ? 22.700 -10.772 1.466 1.00 88.25 199 ARG A N 1
ATOM 1589 C CA . ARG A 1 199 ? 24.177 -10.773 1.502 1.00 88.25 199 ARG A CA 1
ATOM 1590 C C . ARG A 1 199 ? 24.807 -10.136 0.263 1.00 88.25 199 ARG A C 1
ATOM 1592 O O . ARG A 1 199 ? 25.994 -9.824 0.296 1.00 88.25 199 ARG A O 1
ATOM 1599 N N . GLY A 1 200 ? 24.054 -9.998 -0.824 1.00 85.69 200 GLY A N 1
ATOM 1600 C CA . GLY A 1 200 ? 24.492 -9.345 -2.049 1.00 85.69 200 GLY A CA 1
ATOM 1601 C C . GLY A 1 200 ? 24.584 -7.829 -1.890 1.00 85.69 200 GLY A C 1
ATOM 1602 O O . GLY A 1 200 ? 23.858 -7.219 -1.112 1.00 85.69 200 GLY A O 1
ATOM 1603 N N . GLU A 1 201 ? 25.456 -7.201 -2.677 1.00 84.56 201 GLU A N 1
ATOM 1604 C CA . GLU A 1 201 ? 25.668 -5.744 -2.670 1.00 84.56 201 GLU A CA 1
ATOM 1605 C C . GLU A 1 201 ? 24.385 -4.945 -2.983 1.00 84.56 201 GLU A C 1
ATOM 1607 O O . GLU A 1 201 ? 24.193 -3.828 -2.499 1.00 84.56 201 GLU A O 1
ATOM 1612 N N . ASN A 1 202 ? 23.472 -5.554 -3.747 1.00 82.00 202 ASN A N 1
ATOM 1613 C CA . ASN A 1 202 ? 22.182 -4.985 -4.134 1.00 82.00 202 ASN A CA 1
ATOM 1614 C C . ASN A 1 202 ? 21.002 -5.537 -3.317 1.00 82.00 202 ASN A C 1
ATOM 1616 O O . ASN A 1 202 ? 19.857 -5.227 -3.639 1.00 82.00 202 ASN A O 1
ATOM 1620 N N . ASP A 1 203 ? 21.252 -6.329 -2.271 1.00 87.06 203 ASP A N 1
ATOM 1621 C CA . ASP A 1 203 ? 20.196 -6.889 -1.423 1.00 87.06 203 ASP A CA 1
ATOM 1622 C C . ASP A 1 203 ? 19.821 -5.874 -0.337 1.00 87.06 203 ASP A C 1
ATOM 1624 O O . ASP A 1 203 ? 20.181 -6.004 0.840 1.00 87.06 203 ASP A O 1
ATOM 1628 N N . TRP A 1 204 ? 19.134 -4.812 -0.742 1.00 87.00 204 TRP A N 1
ATOM 1629 C CA . TRP A 1 204 ? 18.651 -3.785 0.168 1.00 87.00 204 TRP A CA 1
ATOM 1630 C C . TRP A 1 204 ? 17.351 -3.148 -0.323 1.00 87.00 204 TRP A C 1
ATOM 1632 O O . TRP A 1 204 ? 16.964 -3.290 -1.480 1.00 87.00 204 TRP A O 1
ATOM 1642 N N . ALA A 1 205 ? 16.685 -2.432 0.578 1.00 86.50 205 ALA A N 1
ATOM 1643 C CA . ALA A 1 205 ? 15.446 -1.718 0.322 1.00 86.50 205 ALA A CA 1
ATOM 1644 C C . ALA A 1 205 ? 15.475 -0.312 0.921 1.00 86.50 205 ALA A C 1
ATOM 1646 O O . ALA A 1 205 ? 15.977 -0.124 2.031 1.00 86.50 205 ALA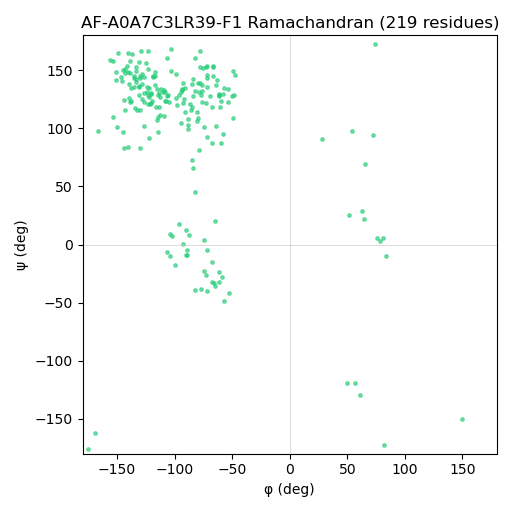 A O 1
ATOM 1647 N N . TRP A 1 206 ? 14.878 0.658 0.225 1.00 86.69 206 TRP A N 1
ATOM 1648 C CA . TRP A 1 206 ? 14.333 1.827 0.914 1.00 86.69 206 TRP A CA 1
ATOM 1649 C C . TRP A 1 206 ? 13.079 1.378 1.654 1.00 86.69 206 TRP A C 1
ATOM 1651 O O . TRP A 1 206 ? 12.165 0.828 1.032 1.00 86.69 206 TRP A O 1
ATOM 1661 N N . TYR A 1 207 ? 13.053 1.566 2.972 1.00 85.88 207 TYR A N 1
ATOM 1662 C CA . TYR A 1 207 ? 11.976 1.030 3.795 1.00 85.88 207 TYR A CA 1
ATOM 1663 C C . TYR A 1 207 ? 11.477 2.075 4.780 1.00 85.88 207 TYR A C 1
ATOM 1665 O O . TYR A 1 207 ? 12.210 2.558 5.647 1.00 85.88 207 TYR A O 1
ATOM 1673 N N . LEU A 1 208 ? 10.201 2.420 4.609 1.00 87.88 208 LEU A N 1
ATOM 1674 C CA . LEU A 1 208 ? 9.545 3.513 5.307 1.00 87.88 208 LEU A CA 1
ATOM 1675 C C . LEU A 1 208 ? 8.238 3.045 5.922 1.00 87.88 208 LEU A C 1
ATOM 1677 O O . LEU A 1 208 ? 7.504 2.268 5.312 1.00 87.88 208 LEU A O 1
ATOM 1681 N N . SER A 1 209 ? 7.930 3.569 7.101 1.00 89.12 209 SER A N 1
ATOM 1682 C CA . SER A 1 209 ? 6.726 3.207 7.830 1.00 89.12 209 SER A CA 1
ATOM 1683 C C . SER A 1 209 ? 5.993 4.437 8.355 1.00 89.12 209 SER A C 1
ATOM 1685 O O . SER A 1 209 ? 6.604 5.358 8.886 1.00 89.12 209 SER A O 1
ATOM 1687 N N . TYR A 1 210 ? 4.664 4.433 8.283 1.00 92.94 210 TYR A N 1
ATOM 1688 C CA . TYR A 1 210 ? 3.817 5.415 8.971 1.00 92.94 210 TYR A CA 1
ATOM 1689 C C . TYR A 1 210 ? 2.983 4.709 10.045 1.00 92.94 210 TYR A C 1
ATOM 1691 O O . TYR A 1 210 ? 1.963 4.092 9.723 1.00 92.94 210 TYR A O 1
ATOM 1699 N N . PRO A 1 211 ? 3.424 4.720 11.314 1.00 91.69 211 PRO A N 1
ATOM 1700 C CA . PRO A 1 211 ? 2.675 4.109 12.404 1.00 91.69 211 PRO A CA 1
ATOM 1701 C C . PRO A 1 211 ? 1.501 4.974 12.891 1.00 91.69 211 PRO A C 1
ATOM 1703 O O . PRO A 1 211 ? 1.389 6.146 12.550 1.00 91.69 211 PRO A O 1
ATOM 1706 N N . ASP A 1 212 ? 0.616 4.363 13.683 1.00 90.19 212 ASP A N 1
ATOM 1707 C CA . ASP A 1 212 ? -0.524 4.981 14.391 1.00 90.19 212 ASP A CA 1
ATOM 1708 C C . ASP A 1 212 ? -1.485 5.848 13.545 1.00 90.19 212 ASP A C 1
ATOM 1710 O O . ASP A 1 212 ? -2.218 6.689 14.070 1.00 90.19 212 ASP A O 1
ATOM 1714 N N . LEU A 1 213 ? -1.554 5.575 12.234 1.00 95.44 213 LEU A N 1
ATOM 1715 C CA . LEU A 1 213 ? -2.523 6.172 11.310 1.00 95.44 213 LEU A CA 1
ATOM 1716 C C . LEU A 1 213 ? -3.957 6.059 11.845 1.00 95.44 213 LEU A C 1
ATOM 1718 O O . LEU A 1 213 ? -4.453 4.969 12.147 1.00 95.44 213 LEU A O 1
ATOM 1722 N N . SER A 1 214 ? -4.672 7.183 11.894 1.00 95.44 214 SER A N 1
ATOM 1723 C CA . SER A 1 214 ? -6.085 7.160 12.275 1.00 95.44 214 SER A CA 1
ATOM 1724 C C . SER A 1 214 ? -6.930 6.637 11.115 1.00 95.44 214 SER A C 1
ATOM 1726 O O . SER A 1 214 ? -6.773 7.091 9.988 1.00 95.44 214 SER A O 1
ATOM 1728 N N . VAL A 1 215 ? -7.833 5.690 11.376 1.00 95.50 215 VAL A N 1
ATOM 1729 C CA . VAL A 1 215 ? -8.665 5.062 10.339 1.00 95.50 215 VAL A CA 1
ATOM 1730 C C . VAL A 1 215 ? -10.140 5.391 10.539 1.00 95.50 215 VAL A C 1
ATOM 1732 O O . VAL A 1 215 ? -10.692 5.288 11.637 1.00 95.50 215 VAL A O 1
ATOM 1735 N N . SER A 1 216 ? -10.802 5.775 9.456 1.00 95.69 216 SER A N 1
ATOM 1736 C CA . SER A 1 216 ? -12.249 5.973 9.395 1.00 95.69 216 SER A CA 1
ATOM 1737 C C . SER A 1 216 ? -12.786 5.448 8.072 1.00 95.69 216 SER A C 1
ATOM 1739 O O . SER A 1 216 ? -12.014 5.183 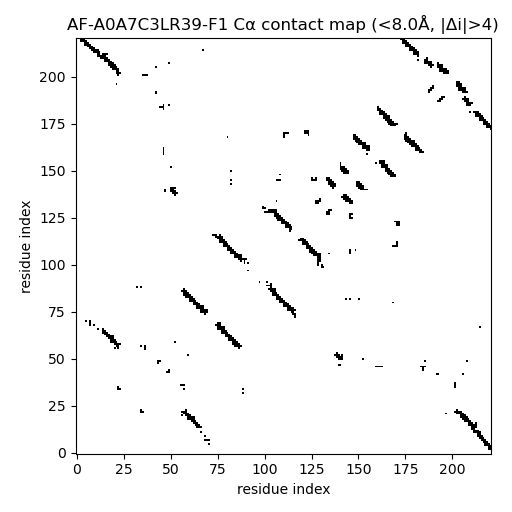7.158 1.00 95.69 216 SER A O 1
ATOM 1741 N N . GLY A 1 217 ? -14.097 5.267 7.960 1.00 94.88 217 GLY A N 1
ATOM 1742 C CA . GLY A 1 217 ? -14.676 4.766 6.723 1.00 94.88 217 GLY A CA 1
ATOM 1743 C C . GLY A 1 217 ? -15.932 3.957 6.955 1.00 94.88 217 GLY A C 1
ATOM 1744 O O . GLY A 1 217 ? -16.695 4.202 7.899 1.00 94.88 217 GLY A O 1
ATOM 1745 N N . ARG A 1 218 ? -16.152 3.010 6.054 1.00 93.81 218 ARG A N 1
ATOM 1746 C CA . ARG A 1 218 ? -17.330 2.155 6.035 1.00 93.81 218 ARG A CA 1
ATOM 1747 C C . ARG A 1 218 ? -16.964 0.750 5.597 1.00 93.81 218 ARG A C 1
ATOM 1749 O O . ARG A 1 218 ? -16.048 0.539 4.807 1.00 93.81 218 ARG A O 1
ATOM 1756 N N . GLU A 1 219 ? -17.752 -0.181 6.100 1.00 91.69 219 GLU A N 1
ATOM 1757 C CA . GLU A 1 219 ? -17.760 -1.569 5.673 1.00 91.69 219 GLU A CA 1
ATOM 1758 C C . GLU A 1 219 ? -19.179 -1.936 5.215 1.00 91.69 219 GLU A C 1
ATOM 1760 O O . GLU A 1 219 ? -20.163 -1.345 5.689 1.00 91.69 219 GLU A O 1
ATOM 1765 N N . GLY A 1 220 ? -19.299 -2.876 4.279 1.00 87.31 220 GLY A N 1
ATOM 1766 C CA . GLY A 1 220 ? -20.596 -3.413 3.871 1.00 87.31 220 GLY A CA 1
ATOM 1767 C C . GLY A 1 220 ? -20.511 -4.809 3.262 1.00 87.31 220 GLY A C 1
ATOM 1768 O O . GLY A 1 220 ? -19.454 -5.205 2.779 1.00 87.31 220 GLY A O 1
ATOM 1769 N N . ARG A 1 221 ? -21.637 -5.534 3.274 1.00 74.56 221 ARG A N 1
ATOM 1770 C CA . ARG A 1 221 ? -21.861 -6.745 2.461 1.00 74.56 221 ARG A CA 1
ATOM 1771 C C . ARG A 1 221 ? -22.657 -6.387 1.203 1.00 74.56 221 ARG A C 1
ATOM 1773 O O . ARG A 1 221 ? -23.701 -5.716 1.359 1.00 74.56 221 ARG A O 1
#

InterPro domains:
  IPR010791 AttH domain [PF07143] (59-218)
  IPR023374 AttH-like domain superfamily [G3DSA:2.40.370.10] (48-219)

Secondary structure (DSSP, 8-state):
----EEEEE---SS-EEEEEEES------SS----------PPP-SHHHHT---TTSSEEEEEEEEEE--TT-SSPEEEEEEEEEEE-S--PPTTSPPPTT--SEEEEEEEEEEETTTTEEEEEEEEEES-TTSEEEETTTTEEEETTEEEEEEEETTEEEEEEEEEEEEETTEEEEEEEEEESPPEEPSGGGEEE-SSSTT-EEEEEEEES-EEEEEEE-

Solvent-accessible surface area (backbone atoms only — not comparable to full-atom values): 12482 Å² total; per-residue (Å²): 134,84,69,61,71,50,86,47,85,58,88,41,83,87,34,50,32,45,33,56,28,45,46,75,85,82,76,89,65,82,92,77,77,88,79,77,70,88,73,96,67,82,78,69,86,46,65,70,54,67,44,39,62,60,86,90,47,56,24,43,32,49,37,44,47,46,71,43,77,48,90,93,53,92,50,55,26,39,40,37,42,35,42,39,42,33,56,46,91,63,71,86,64,86,95,58,81,88,58,74,78,58,59,48,37,43,36,37,31,44,31,37,40,33,40,59,83,77,75,43,76,45,58,35,76,40,80,37,45,72,36,80,81,45,33,45,78,40,39,78,62,25,32,41,30,43,72,83,30,33,45,32,54,40,77,39,87,96,36,86,56,31,40,36,37,41,40,33,40,61,33,80,68,37,39,39,44,36,41,36,40,46,65,61,80,67,48,59,37,53,77,92,21,44,29,76,74,58,89,53,98,65,22,36,20,59,25,41,27,49,58,45,38,35,49,35,38,37,47,32,88

Foldseek 3Di:
DDWDKDWDDDFDAWFKKKKWLWQDDPPDDDDDDDPPLPDPDDFDPFPQSVQFDDPSRQKIKTKGWDWADDPPAPGTKIKIKMKMKGADPFDDDPPDDDDLPGQRMKMKMKMKIGDPVVRDIFMDMFIDGPHDVCWDFDRGNTWIDHPNWIWGKDQDPPARQKIWIFTWDDTPPKTWTKIWIFGHAWDAPDDVNWAQQDDDPRGITNMTMTTRTTMTGMMID

Organism: NCBI:txid178606